Protein AF-A0A0F7S1W9-F1 (afdb_monomer_lite)

Radius of gyration: 28.17 Å; chains: 1; bounding box: 89×49×55 Å

InterPro domains:
  IPR006554 Helicase-like, DEXD box c2 type [SM00488] (24-204)
  IPR014013 Helicase superfamily 1/2, ATP-binding domain, DinG/Rad3-type [PS51193] (23-205)
  IPR027417 P-loop containing nucleoside triphosphate hydrolase [G3DSA:3.40.50.300] (30-131)
  IPR027417 P-loop containing nucleoside triphosphate hydrolase [SSF52540] (27-79)
  IPR045028 Helicase superfamily 1/2, DinG/Rad3-like [PTHR11472] (24-88)

pLDDT: mean 73.55, std 19.2, range [35.91, 96.62]

Foldseek 3Di:
DPDPLVVLQDDQALPDPDQQRSCVLLVNPDSGADPQLSVLLSVLLVCVSVVHDDDDDDDPPSPNVSSNVSSVVSNVVVVVVSVVVVLVVLVVPDPDDDDDDDDDDDDDPVVVVVVSVVVVVVVVVVVVVVVVVVVVVVVVVVVVVVVVVVVVVVVVVVVVVVVVVCVVPDDDDDDPPVPDDPVVVVVVVVVVVVVVVVVVVVVVD

Structure (mmCIF, N/CA/C/O backbone):
data_AF-A0A0F7S1W9-F1
#
_entry.id   AF-A0A0F7S1W9-F1
#
loop_
_atom_site.group_PDB
_atom_site.id
_atom_site.type_symbol
_atom_site.label_atom_id
_atom_site.label_alt_id
_atom_site.label_comp_id
_atom_site.label_asym_id
_atom_site.label_entity_id
_atom_site.label_seq_id
_atom_site.pdbx_PDB_ins_code
_atom_site.Cartn_x
_atom_site.Cartn_y
_atom_site.Cartn_z
_atom_site.occupancy
_atom_site.B_iso_or_equiv
_atom_site.auth_seq_id
_atom_site.auth_comp_id
_atom_site.auth_asym_id
_atom_site.auth_atom_id
_atom_site.pdbx_PDB_model_num
ATOM 1 N N . MET A 1 1 ? -27.816 -6.420 8.174 1.00 37.88 1 MET A N 1
ATOM 2 C CA . MET A 1 1 ? -26.414 -6.544 8.635 1.00 37.88 1 MET A CA 1
ATOM 3 C C . MET A 1 1 ? -25.402 -5.696 7.832 1.00 37.88 1 MET A C 1
ATOM 5 O O . MET A 1 1 ? -24.213 -5.916 7.997 1.00 37.88 1 MET A O 1
ATOM 9 N N . ASN A 1 2 ? -25.797 -4.686 7.033 1.00 35.91 2 ASN A N 1
ATOM 10 C CA . ASN A 1 2 ? -24.868 -4.058 6.064 1.00 35.91 2 ASN A CA 1
ATOM 11 C C . ASN A 1 2 ? -24.395 -2.625 6.393 1.00 35.91 2 ASN A C 1
ATOM 13 O O . ASN A 1 2 ? -23.562 -2.096 5.664 1.00 35.91 2 ASN A O 1
ATOM 17 N N . GLU A 1 3 ? -24.877 -1.979 7.457 1.00 36.69 3 GLU A N 1
ATOM 18 C CA . GLU A 1 3 ? -24.588 -0.547 7.683 1.00 36.69 3 GLU A CA 1
ATOM 19 C C . GLU A 1 3 ? -23.300 -0.273 8.477 1.00 36.69 3 GLU A C 1
ATOM 21 O O . GLU A 1 3 ? -22.687 0.780 8.312 1.00 36.69 3 GLU A O 1
ATOM 26 N N . THR A 1 4 ? -22.814 -1.225 9.277 1.00 46.22 4 THR A N 1
ATOM 27 C CA . THR A 1 4 ? -21.628 -1.020 10.131 1.00 46.22 4 THR A CA 1
ATOM 28 C C . THR A 1 4 ? -20.303 -1.064 9.366 1.00 46.22 4 THR A C 1
ATOM 30 O O . THR A 1 4 ? -19.333 -0.435 9.788 1.00 46.22 4 THR A O 1
ATOM 33 N N . HIS A 1 5 ? -20.246 -1.737 8.211 1.00 47.25 5 HIS A N 1
ATOM 34 C CA . HIS A 1 5 ? -19.033 -1.802 7.386 1.00 47.25 5 HIS A CA 1
ATOM 35 C C . HIS A 1 5 ? -18.739 -0.499 6.629 1.00 47.25 5 HIS A C 1
ATOM 37 O O . HIS A 1 5 ? -17.587 -0.250 6.278 1.00 47.25 5 HIS A O 1
ATOM 43 N N . ASN A 1 6 ? -19.745 0.355 6.408 1.00 53.50 6 ASN A N 1
ATOM 44 C CA . ASN A 1 6 ? -19.559 1.614 5.684 1.00 53.50 6 ASN A CA 1
ATOM 45 C C . ASN A 1 6 ? -18.949 2.716 6.574 1.00 53.50 6 ASN A C 1
ATOM 47 O O . ASN A 1 6 ? -18.233 3.585 6.089 1.00 53.50 6 ASN A O 1
ATOM 51 N N . ALA A 1 7 ? -19.171 2.650 7.892 1.00 56.72 7 ALA A N 1
ATOM 52 C CA . ALA A 1 7 ? -18.738 3.684 8.835 1.00 56.72 7 ALA A CA 1
ATOM 53 C C . ALA A 1 7 ? -17.210 3.769 9.029 1.00 56.72 7 ALA A C 1
ATOM 55 O O . ALA A 1 7 ? -16.713 4.778 9.524 1.00 56.72 7 ALA A O 1
ATOM 56 N N . LEU A 1 8 ? -16.454 2.733 8.646 1.00 70.00 8 LEU A N 1
ATOM 57 C CA . LEU A 1 8 ? -14.995 2.706 8.786 1.00 70.00 8 LEU A CA 1
ATOM 58 C C . LEU A 1 8 ? -14.233 2.591 7.454 1.00 70.00 8 LEU A C 1
ATOM 60 O O . LEU A 1 8 ? -13.021 2.367 7.478 1.00 70.00 8 LEU A O 1
ATOM 64 N N . LYS A 1 9 ? -14.900 2.736 6.303 1.00 84.00 9 LYS A N 1
ATOM 65 C CA . LYS A 1 9 ? -14.222 2.651 5.005 1.00 84.00 9 LYS A CA 1
ATOM 66 C C . LYS A 1 9 ? -13.231 3.806 4.836 1.00 84.00 9 LYS A C 1
ATOM 68 O O . LYS A 1 9 ? -13.584 4.968 5.044 1.00 84.00 9 LYS A O 1
ATOM 73 N N . LEU A 1 10 ? -11.995 3.497 4.451 1.00 87.06 10 LEU A N 1
ATOM 74 C CA . LEU A 1 10 ? -10.999 4.525 4.155 1.00 87.06 10 LEU A CA 1
ATOM 75 C C . LEU A 1 10 ? -11.338 5.238 2.834 1.00 87.06 10 LEU A C 1
ATOM 77 O O . LEU A 1 10 ? -11.605 4.572 1.828 1.00 87.06 10 LEU A O 1
ATOM 81 N N . PRO A 1 11 ? -11.313 6.584 2.796 1.00 89.19 11 PRO A N 1
ATOM 82 C CA . PRO A 1 11 ? -11.456 7.308 1.542 1.00 89.19 11 PRO A CA 1
ATOM 83 C C . PRO A 1 11 ? -10.260 7.004 0.636 1.00 89.19 11 PRO A C 1
ATOM 85 O O . PRO A 1 11 ? -9.119 6.942 1.095 1.00 89.19 11 PRO A O 1
ATOM 88 N N . THR A 1 12 ? -10.518 6.812 -0.658 1.00 89.75 12 THR A N 1
ATOM 89 C CA . THR A 1 12 ? -9.438 6.592 -1.626 1.00 89.75 12 THR A CA 1
ATOM 90 C C . THR A 1 12 ? -8.616 7.878 -1.774 1.00 89.75 12 THR A C 1
ATOM 92 O O . THR A 1 12 ? -9.199 8.921 -2.080 1.00 89.75 12 THR A O 1
ATOM 95 N N . PRO A 1 13 ? -7.290 7.832 -1.563 1.00 88.69 13 PRO A N 1
ATOM 96 C CA . PRO A 1 13 ? -6.431 8.999 -1.692 1.00 88.69 13 PRO A CA 1
ATOM 97 C C . PRO A 1 13 ? -6.310 9.451 -3.143 1.00 88.69 13 PRO A C 1
ATOM 99 O O . PRO A 1 13 ? -6.532 8.691 -4.088 1.00 88.69 13 PRO A O 1
ATOM 102 N N . GLY A 1 14 ? -5.928 10.706 -3.312 1.00 83.06 14 GLY A N 1
ATOM 103 C CA . GLY A 1 14 ? -5.719 11.351 -4.588 1.00 83.06 14 GLY A CA 1
ATOM 104 C C . GLY A 1 14 ? -7.003 11.545 -5.373 1.00 83.06 14 GLY A C 1
ATOM 105 O O . GLY A 1 14 ? -6.943 11.538 -6.592 1.00 83.06 14 GLY A O 1
ATOM 106 N N . ALA A 1 15 ? -8.158 11.711 -4.725 1.00 80.88 15 ALA A N 1
ATOM 107 C CA . ALA A 1 15 ? -9.399 12.085 -5.411 1.00 80.88 15 ALA A CA 1
ATOM 108 C C . ALA A 1 15 ? -9.384 13.541 -5.931 1.00 80.88 15 ALA A C 1
ATOM 110 O O . ALA A 1 15 ? -10.295 13.941 -6.654 1.00 80.88 15 ALA A O 1
ATOM 111 N N . SER A 1 16 ? -8.366 14.334 -5.570 1.00 81.38 16 SER A N 1
ATOM 112 C CA . SER A 1 16 ? -8.181 15.689 -6.089 1.00 81.38 16 SER A CA 1
ATOM 113 C C . SER A 1 16 ? -7.916 15.690 -7.595 1.00 81.38 16 SER A C 1
ATOM 115 O O . SER A 1 16 ? -7.271 14.791 -8.140 1.00 81.38 16 SER A O 1
ATOM 117 N N . VAL A 1 17 ? -8.387 16.751 -8.252 1.00 82.44 17 VAL A N 1
ATOM 118 C CA . VAL A 1 17 ? -8.090 17.042 -9.665 1.00 82.44 17 VAL A CA 1
ATOM 119 C C . VAL A 1 17 ? -6.619 17.425 -9.848 1.00 82.44 17 VAL A C 1
ATOM 121 O O . VAL A 1 17 ? -6.033 17.146 -10.889 1.00 82.44 17 VAL A O 1
ATOM 124 N N . ASP A 1 18 ? -6.013 18.003 -8.808 1.00 90.81 18 ASP A N 1
ATOM 125 C CA . ASP A 1 18 ? -4.611 18.408 -8.801 1.00 90.81 18 ASP A CA 1
ATOM 126 C C . ASP A 1 18 ? -3.696 17.191 -8.619 1.00 90.81 18 ASP A C 1
ATOM 128 O O . ASP A 1 18 ? -3.697 16.539 -7.566 1.00 90.81 18 ASP A O 1
ATOM 132 N N . ALA A 1 19 ? -2.900 16.896 -9.648 1.00 90.38 19 ALA A N 1
ATOM 133 C CA . ALA A 1 19 ? -1.997 15.749 -9.688 1.00 90.38 19 ALA A CA 1
ATOM 134 C C . ALA A 1 19 ? -0.882 15.824 -8.631 1.00 90.38 19 ALA A C 1
ATOM 136 O O . ALA A 1 19 ? -0.543 14.803 -8.031 1.00 90.38 19 ALA A O 1
ATOM 137 N N . GLU A 1 20 ? -0.354 17.014 -8.333 1.00 92.81 20 GLU A N 1
ATOM 138 C CA . GLU A 1 20 ? 0.663 17.211 -7.289 1.00 92.81 20 GLU A CA 1
ATOM 139 C C . GLU A 1 20 ? 0.113 16.863 -5.894 1.00 92.81 20 GLU A C 1
ATOM 141 O O . GLU A 1 20 ? 0.735 16.126 -5.125 1.00 92.81 20 GLU A O 1
ATOM 146 N N . LEU A 1 21 ? -1.102 17.325 -5.574 1.00 92.56 21 LEU A N 1
ATOM 147 C CA . LEU A 1 21 ? -1.760 16.989 -4.309 1.00 92.56 21 LEU A CA 1
ATOM 148 C C . LEU A 1 21 ? -2.046 15.488 -4.221 1.00 92.56 21 LEU A C 1
ATOM 150 O O . LEU A 1 21 ? -1.725 14.864 -3.207 1.00 92.56 21 LEU A O 1
ATOM 154 N N . ALA A 1 22 ? -2.551 14.891 -5.302 1.00 93.19 22 ALA A N 1
ATOM 155 C CA . ALA A 1 22 ? -2.806 13.458 -5.358 1.00 93.19 22 ALA A CA 1
ATOM 156 C C . ALA A 1 22 ? -1.519 12.637 -5.161 1.00 93.19 22 ALA A C 1
ATOM 158 O O . ALA A 1 22 ? -1.509 11.651 -4.423 1.00 93.19 22 ALA A O 1
ATOM 159 N N . SER A 1 23 ? -0.411 13.085 -5.750 1.00 94.75 23 SER A N 1
ATOM 160 C CA . SER A 1 23 ? 0.911 12.464 -5.603 1.00 94.75 23 SER A CA 1
ATOM 161 C C . SER A 1 23 ? 1.393 12.513 -4.153 1.00 94.75 23 SER A C 1
ATOM 163 O O . SER A 1 23 ? 1.851 11.507 -3.604 1.00 94.75 23 SER A O 1
ATOM 165 N N . ARG A 1 24 ? 1.217 13.657 -3.482 1.00 94.31 24 ARG A N 1
ATOM 166 C CA . ARG A 1 24 ? 1.573 13.826 -2.066 1.00 94.31 24 ARG A CA 1
ATOM 167 C C . ARG A 1 24 ? 0.739 12.949 -1.137 1.00 94.31 24 ARG A C 1
ATOM 169 O O . ARG A 1 24 ? 1.281 12.416 -0.168 1.00 94.31 24 ARG A O 1
ATOM 176 N N . GLU A 1 25 ? -0.548 12.762 -1.422 1.00 94.56 25 GLU A N 1
ATOM 177 C CA . GLU A 1 25 ? -1.414 11.881 -0.629 1.00 94.56 25 GLU A CA 1
ATOM 178 C C . GLU A 1 25 ? -0.952 10.416 -0.659 1.00 94.56 25 GLU A C 1
ATOM 180 O O . GLU A 1 25 ? -0.991 9.738 0.373 1.00 94.56 25 GLU A O 1
ATOM 185 N N . PHE A 1 26 ? -0.420 9.962 -1.798 1.00 95.56 26 PHE A N 1
ATOM 186 C CA . PHE A 1 26 ? 0.217 8.648 -1.946 1.00 95.56 26 PHE A CA 1
ATOM 187 C C . PHE A 1 26 ? 1.685 8.598 -1.489 1.00 95.56 26 PHE A C 1
ATOM 189 O O . PHE A 1 26 ? 2.332 7.559 -1.629 1.00 95.56 26 PHE A O 1
ATOM 196 N N . GLN A 1 27 ? 2.221 9.697 -0.938 1.00 94.06 27 GLN A N 1
ATOM 197 C CA . GLN A 1 27 ? 3.643 9.848 -0.589 1.00 94.06 27 GLN A CA 1
ATOM 198 C C . GLN A 1 27 ? 4.559 9.467 -1.751 1.00 94.06 27 GLN A C 1
ATOM 200 O O . GLN A 1 27 ? 5.583 8.801 -1.576 1.00 94.06 27 GLN A O 1
ATOM 205 N N . PHE A 1 28 ? 4.153 9.857 -2.954 1.00 94.69 28 PHE A N 1
ATOM 206 C CA . PHE A 1 28 ? 4.947 9.639 -4.141 1.00 94.69 28 PHE A CA 1
ATOM 207 C C . PHE A 1 28 ? 6.281 10.396 -4.003 1.00 94.69 28 PHE A C 1
ATOM 209 O O . PHE A 1 28 ? 6.292 11.524 -3.504 1.00 94.69 28 PHE A O 1
ATOM 216 N N . PRO A 1 29 ? 7.422 9.792 -4.379 1.00 93.50 29 PRO A N 1
ATOM 217 C CA . PRO A 1 29 ? 8.738 10.376 -4.112 1.00 93.50 29 PRO A CA 1
ATOM 218 C C . PRO A 1 29 ? 9.066 11.591 -4.991 1.00 93.50 29 PRO A C 1
ATOM 220 O O . PRO A 1 29 ? 9.995 12.333 -4.677 1.00 93.50 29 PRO A O 1
ATOM 223 N N . TYR A 1 30 ? 8.326 11.787 -6.081 1.00 93.06 30 TYR A N 1
ATOM 224 C CA . TYR A 1 30 ? 8.467 12.925 -6.986 1.00 93.06 30 TYR A CA 1
ATOM 225 C C . TYR A 1 30 ? 7.317 13.923 -6.785 1.00 93.06 30 TYR A C 1
ATOM 227 O O . TYR A 1 30 ? 6.266 13.521 -6.281 1.00 93.06 30 TYR A O 1
ATOM 235 N N . PRO A 1 31 ? 7.487 15.197 -7.191 1.00 92.19 31 PRO A N 1
ATOM 236 C CA . PRO A 1 31 ? 6.451 16.218 -7.026 1.00 92.19 31 PRO A CA 1
ATOM 237 C C . PRO A 1 31 ? 5.117 15.816 -7.662 1.00 92.19 31 PRO A C 1
ATOM 239 O O . PRO A 1 31 ? 4.066 15.950 -7.043 1.00 92.19 31 PRO A O 1
ATOM 242 N N . GLU A 1 32 ? 5.173 15.252 -8.868 1.00 94.56 32 GLU A N 1
ATOM 243 C CA . GLU A 1 32 ? 3.994 14.888 -9.643 1.00 94.56 32 GLU A CA 1
ATOM 244 C C . GLU A 1 32 ? 4.171 13.499 -10.268 1.00 94.56 32 GLU A C 1
ATOM 246 O O . GLU A 1 32 ? 5.156 13.220 -10.955 1.00 94.56 32 GLU A O 1
ATOM 251 N N . ALA A 1 33 ? 3.219 12.613 -9.993 1.00 93.38 33 ALA A N 1
ATOM 252 C CA . ALA A 1 33 ? 3.078 11.316 -10.628 1.00 93.38 33 ALA A CA 1
ATOM 253 C C . ALA A 1 33 ? 2.323 11.459 -11.953 1.00 93.38 33 ALA A C 1
ATOM 255 O O . ALA A 1 33 ? 1.413 12.278 -12.083 1.00 93.38 33 ALA A O 1
ATOM 256 N N . TYR A 1 34 ? 2.638 10.601 -12.921 1.00 94.19 34 TYR A N 1
ATOM 257 C CA . TYR A 1 34 ? 1.871 10.546 -14.162 1.00 94.19 34 TYR A CA 1
ATOM 258 C C . TYR A 1 34 ? 0.414 10.158 -13.883 1.00 94.19 34 TYR A C 1
ATOM 260 O O . TYR A 1 34 ? 0.132 9.376 -12.973 1.00 94.19 34 TYR A O 1
ATOM 268 N N . SER A 1 35 ? -0.514 10.621 -14.721 1.00 93.50 35 SER A N 1
ATOM 269 C CA . SER A 1 35 ? -1.943 10.287 -14.605 1.00 93.50 35 SER A CA 1
ATOM 270 C C . SER A 1 35 ? -2.184 8.777 -14.502 1.00 93.50 35 SER A C 1
ATOM 272 O O . SER A 1 35 ? -2.863 8.320 -13.588 1.00 93.50 35 SER A O 1
ATOM 274 N N . ILE A 1 36 ? -1.515 7.987 -15.349 1.00 93.62 36 ILE A N 1
ATOM 275 C CA . ILE A 1 36 ? -1.605 6.520 -15.329 1.00 93.62 36 ILE A CA 1
ATOM 276 C C . ILE A 1 36 ? -1.119 5.901 -14.007 1.00 93.62 36 ILE A C 1
ATOM 278 O O . ILE A 1 36 ? -1.654 4.890 -13.557 1.00 93.62 36 ILE A O 1
ATOM 282 N N . GLN A 1 37 ? -0.122 6.510 -13.357 1.00 95.00 37 GLN A N 1
ATOM 283 C CA . GLN A 1 37 ? 0.371 6.061 -12.055 1.00 95.00 37 GLN A CA 1
ATOM 284 C C . GLN A 1 37 ? -0.638 6.383 -10.955 1.00 95.00 37 GLN A C 1
ATOM 286 O O . GLN A 1 37 ? -0.871 5.538 -10.094 1.00 95.00 37 GLN A O 1
ATOM 291 N N . LEU A 1 38 ? -1.242 7.576 -10.985 1.00 95.44 38 LEU A N 1
ATOM 292 C CA . LEU A 1 38 ? -2.301 7.966 -10.051 1.00 95.44 38 LEU A CA 1
ATOM 293 C C . LEU A 1 38 ? -3.506 7.031 -10.171 1.00 95.44 38 LEU A C 1
ATOM 295 O O . LEU A 1 38 ? -4.007 6.548 -9.158 1.00 95.44 38 LEU A O 1
ATOM 299 N N . ASP A 1 39 ? -3.929 6.716 -11.394 1.00 94.81 39 ASP A N 1
ATOM 300 C CA . ASP A 1 39 ? -5.059 5.820 -11.640 1.00 94.81 39 ASP A CA 1
ATOM 301 C C . ASP A 1 39 ? -4.775 4.402 -11.146 1.00 94.81 39 ASP A C 1
ATOM 303 O O . ASP A 1 39 ? -5.594 3.827 -10.425 1.00 94.81 39 ASP A O 1
ATOM 307 N N . LEU A 1 40 ? -3.580 3.874 -11.430 1.00 95.44 40 LEU A N 1
ATOM 308 C CA . LEU A 1 40 ? -3.144 2.591 -10.887 1.00 95.44 40 LEU A CA 1
ATOM 309 C C . LEU A 1 40 ? -3.133 2.610 -9.350 1.00 95.44 40 LEU A C 1
ATOM 311 O O . LEU A 1 40 ? -3.639 1.682 -8.721 1.00 95.44 40 LEU A O 1
ATOM 315 N N . MET A 1 41 ? -2.596 3.665 -8.728 1.00 96.38 41 MET A N 1
ATOM 316 C CA . MET A 1 41 ? -2.539 3.782 -7.267 1.00 96.38 41 MET A CA 1
ATOM 317 C C . MET A 1 41 ? -3.930 3.830 -6.626 1.00 96.38 41 MET A C 1
ATOM 319 O O . MET A 1 41 ? -4.171 3.127 -5.643 1.00 96.38 41 MET A O 1
ATOM 323 N N . ARG A 1 42 ? -4.858 4.603 -7.201 1.00 96.00 42 ARG A N 1
ATOM 324 C CA . ARG A 1 42 ? -6.257 4.702 -6.752 1.00 96.00 42 ARG A CA 1
ATOM 325 C C . ARG A 1 42 ? -6.969 3.353 -6.839 1.00 96.00 42 ARG A C 1
ATOM 327 O O . ARG A 1 42 ? -7.615 2.945 -5.876 1.00 96.00 42 ARG A O 1
ATOM 334 N N . GLN A 1 43 ? -6.829 2.652 -7.965 1.00 95.62 43 GLN A N 1
ATOM 335 C CA . GLN A 1 43 ? -7.476 1.356 -8.189 1.00 95.62 43 GLN A CA 1
ATOM 336 C C . GLN A 1 43 ? -6.915 0.256 -7.283 1.00 95.62 43 GLN A C 1
ATOM 338 O O . GLN A 1 43 ? -7.676 -0.539 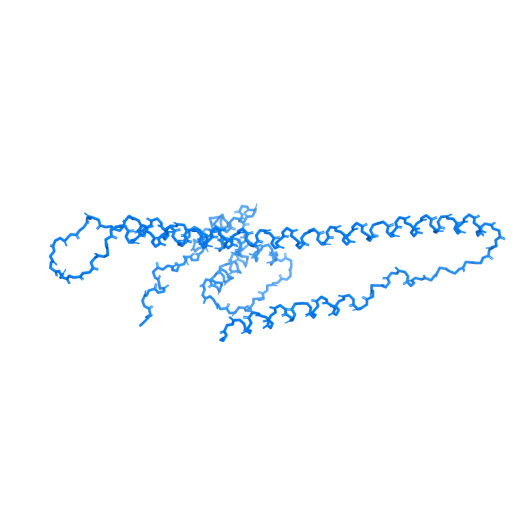-6.728 1.00 95.62 43 GLN A O 1
ATOM 343 N N . VAL A 1 44 ? -5.594 0.222 -7.090 1.00 96.38 44 VAL A N 1
ATOM 344 C CA . VAL A 1 44 ? -4.955 -0.704 -6.148 1.00 96.38 44 VAL A CA 1
ATOM 345 C C . VAL A 1 44 ? -5.444 -0.421 -4.730 1.00 96.38 44 VAL A C 1
ATOM 347 O O . VAL A 1 44 ? -5.876 -1.344 -4.045 1.00 96.38 44 VAL A O 1
ATOM 350 N N . PHE A 1 45 ? -5.429 0.842 -4.297 1.00 96.62 45 PHE A N 1
ATOM 351 C CA . PHE A 1 45 ? -5.872 1.219 -2.955 1.00 96.62 45 PHE A CA 1
ATOM 352 C C . PHE A 1 45 ? -7.323 0.800 -2.694 1.00 96.62 45 PHE A C 1
ATOM 354 O O . PHE A 1 45 ? -7.604 0.169 -1.677 1.00 96.62 45 PHE A O 1
ATOM 361 N N . SER A 1 46 ? -8.245 1.126 -3.606 1.00 95.19 46 SER A N 1
ATOM 362 C CA . SER A 1 46 ? -9.667 0.807 -3.440 1.00 95.19 46 SER A CA 1
ATOM 363 C C . SER A 1 46 ? -9.930 -0.698 -3.451 1.00 95.19 46 SER A C 1
ATOM 365 O O . SER A 1 46 ? -10.757 -1.180 -2.685 1.00 95.19 46 SER A O 1
ATOM 367 N N . THR A 1 47 ? -9.188 -1.453 -4.261 1.00 96.06 47 THR A N 1
ATOM 368 C CA . THR A 1 47 ? -9.287 -2.917 -4.317 1.00 96.06 47 THR A CA 1
ATOM 369 C C . THR A 1 47 ? -8.838 -3.563 -3.012 1.00 96.06 47 THR A C 1
ATOM 371 O O . THR A 1 47 ? -9.502 -4.483 -2.535 1.00 96.06 47 THR A O 1
ATOM 374 N N . ILE A 1 48 ? -7.751 -3.059 -2.414 1.00 95.19 48 ILE A N 1
ATOM 375 C CA . ILE A 1 48 ? -7.286 -3.517 -1.101 1.00 95.19 48 ILE A CA 1
ATOM 376 C C . ILE A 1 48 ? -8.327 -3.175 -0.026 1.00 95.19 48 ILE A C 1
ATOM 378 O O . ILE A 1 48 ? -8.688 -4.049 0.758 1.00 95.19 48 ILE A O 1
ATOM 382 N N . GLU A 1 49 ? -8.847 -1.943 -0.011 1.00 94.44 49 GLU A N 1
ATOM 383 C CA . GLU A 1 49 ? -9.863 -1.516 0.965 1.00 94.44 49 GLU A CA 1
ATOM 384 C C . GLU A 1 49 ? -11.164 -2.321 0.854 1.00 94.44 49 GLU A C 1
ATOM 386 O O . GLU A 1 49 ? -11.784 -2.651 1.862 1.00 94.44 49 GLU A O 1
ATOM 391 N N . ASP A 1 50 ? -11.561 -2.678 -0.365 1.00 92.88 50 ASP A N 1
ATOM 392 C CA . ASP A 1 50 ? -12.744 -3.495 -0.623 1.00 92.88 50 ASP A CA 1
ATOM 393 C C . ASP A 1 50 ? -12.513 -4.998 -0.365 1.00 92.88 50 ASP A C 1
ATOM 395 O O . ASP A 1 50 ? -13.459 -5.780 -0.475 1.00 92.88 50 ASP A O 1
ATOM 399 N N . GLY A 1 51 ? -11.280 -5.427 -0.066 1.00 92.38 51 GLY A N 1
ATOM 400 C CA . GLY A 1 51 ? -10.931 -6.841 0.108 1.00 92.38 51 GLY A CA 1
ATOM 401 C C . GLY A 1 51 ? -11.113 -7.681 -1.163 1.00 92.38 51 GLY A C 1
ATOM 402 O O . GLY A 1 51 ? -11.425 -8.869 -1.081 1.00 92.38 51 GLY A O 1
ATOM 403 N N . LYS A 1 52 ? -10.968 -7.067 -2.344 1.00 93.88 52 LYS A N 1
ATOM 404 C CA . LYS A 1 52 ? -11.193 -7.698 -3.654 1.00 93.88 52 LYS A CA 1
ATOM 405 C C . LYS A 1 52 ? -9.888 -8.178 -4.290 1.00 93.88 52 LYS A C 1
ATOM 407 O O . LYS A 1 52 ? -8.794 -7.761 -3.921 1.00 93.88 52 LYS A O 1
ATOM 412 N N . VAL A 1 53 ? -10.020 -9.023 -5.311 1.00 94.25 53 VAL A N 1
ATOM 413 C CA . VAL A 1 53 ? -8.924 -9.370 -6.226 1.00 94.25 53 VAL A CA 1
ATOM 414 C C . VAL A 1 53 ? -9.009 -8.459 -7.450 1.00 94.25 53 VAL A C 1
ATOM 416 O O . VAL A 1 53 ? -10.063 -8.372 -8.075 1.00 94.25 53 VAL A O 1
ATOM 419 N N . GLY A 1 54 ? -7.911 -7.779 -7.786 1.00 93.00 54 GLY A N 1
ATOM 420 C CA . GLY A 1 54 ? -7.821 -6.885 -8.943 1.00 93.00 54 GLY A CA 1
ATOM 421 C C . GLY A 1 54 ? -6.751 -7.335 -9.932 1.00 93.00 54 GLY A C 1
ATOM 422 O O . GLY A 1 54 ? -5.652 -7.722 -9.531 1.00 93.00 54 GLY A O 1
ATOM 423 N N . LEU A 1 55 ? -7.073 -7.269 -11.223 1.00 94.88 55 LEU A N 1
ATOM 424 C CA . LEU A 1 55 ? -6.142 -7.503 -12.324 1.00 94.88 55 LEU A CA 1
ATOM 425 C C . LEU A 1 55 ? -5.820 -6.159 -12.981 1.00 94.88 55 LEU A C 1
ATOM 427 O O . LEU A 1 55 ? -6.691 -5.552 -13.597 1.00 94.88 55 LEU A O 1
ATOM 431 N N . PHE A 1 56 ? -4.574 -5.702 -12.839 1.00 93.44 56 PHE A N 1
ATOM 432 C CA . PHE A 1 56 ? -4.132 -4.401 -13.344 1.00 93.44 56 PHE A CA 1
ATOM 433 C C . PHE A 1 56 ? -3.044 -4.568 -14.397 1.00 93.44 56 PHE A C 1
ATOM 435 O O . PHE A 1 56 ? -1.960 -5.088 -14.108 1.00 93.44 56 PHE A O 1
ATOM 442 N N . GLU A 1 57 ? -3.323 -4.075 -15.598 1.00 91.94 57 GLU A N 1
ATOM 443 C CA . GLU A 1 57 ? -2.325 -3.911 -16.645 1.00 91.94 57 GLU A CA 1
ATOM 444 C C . GLU A 1 57 ? -1.772 -2.481 -16.616 1.00 91.94 57 GLU A C 1
ATOM 446 O O . GLU A 1 57 ? -2.480 -1.523 -16.312 1.00 91.94 57 GLU A O 1
ATOM 451 N N . SER A 1 58 ? -0.483 -2.332 -16.901 1.00 88.62 58 SER A N 1
ATOM 452 C CA . SER A 1 58 ? 0.172 -1.034 -17.005 1.00 88.62 58 SER A CA 1
ATOM 453 C C . SER A 1 58 ? 1.323 -1.152 -18.007 1.00 88.62 58 SER A C 1
ATOM 455 O O . SER A 1 58 ? 2.071 -2.134 -17.915 1.00 88.62 58 SER A O 1
ATOM 457 N N . PRO A 1 59 ? 1.492 -0.194 -18.942 1.00 90.75 59 PRO A N 1
ATOM 458 C CA . PRO A 1 59 ? 2.570 -0.243 -19.924 1.00 90.75 59 PRO A CA 1
ATOM 459 C C . PRO A 1 59 ? 3.946 -0.333 -19.256 1.00 90.75 59 PRO A C 1
ATOM 461 O O . PRO A 1 59 ? 4.183 0.246 -18.189 1.00 90.75 59 PRO A O 1
ATOM 464 N N . THR A 1 60 ? 4.882 -1.040 -19.883 1.00 86.44 60 THR A N 1
ATOM 465 C CA . THR A 1 60 ? 6.251 -1.160 -19.367 1.00 86.44 60 THR A CA 1
ATOM 466 C C . THR A 1 60 ? 6.935 0.211 -19.288 1.00 86.44 60 THR A C 1
ATOM 468 O O . THR A 1 60 ? 6.661 1.116 -20.071 1.00 86.44 60 THR A O 1
ATOM 471 N N . GLY A 1 61 ? 7.799 0.404 -18.286 1.00 86.38 61 GLY A N 1
ATOM 472 C CA . GLY A 1 61 ? 8.528 1.667 -18.087 1.00 86.38 61 GLY A CA 1
ATOM 473 C C . GLY A 1 61 ? 7.748 2.793 -17.391 1.00 86.38 61 GLY A C 1
ATOM 474 O O . GLY A 1 61 ? 8.339 3.812 -17.056 1.00 86.38 61 GLY A O 1
ATOM 475 N N . THR A 1 62 ? 6.463 2.608 -17.074 1.00 87.12 62 THR A N 1
ATOM 476 C CA . THR A 1 62 ? 5.623 3.625 -16.398 1.00 87.12 62 THR A CA 1
ATOM 477 C C . THR A 1 62 ? 5.706 3.597 -14.867 1.00 87.12 62 THR A C 1
ATOM 479 O O . THR A 1 62 ? 4.943 4.271 -14.182 1.00 87.12 62 THR A O 1
ATOM 482 N N . GLY A 1 63 ? 6.630 2.824 -14.289 1.00 88.69 63 GLY A N 1
ATOM 483 C CA . GLY A 1 63 ? 6.823 2.776 -12.836 1.00 88.69 63 GLY A CA 1
ATOM 484 C C . GLY A 1 63 ? 5.783 1.955 -12.062 1.00 88.69 63 GLY A C 1
ATOM 485 O O . GLY A 1 63 ? 5.568 2.234 -10.886 1.00 88.69 63 GLY A O 1
ATOM 486 N N . LYS A 1 64 ? 5.186 0.909 -12.663 1.00 93.94 64 LYS A N 1
ATOM 487 C CA . LYS A 1 64 ? 4.227 -0.016 -12.010 1.00 93.94 64 LYS A CA 1
ATOM 488 C C . LYS A 1 64 ? 4.648 -0.446 -10.602 1.00 93.94 64 LYS A C 1
ATOM 490 O O . LYS A 1 64 ? 3.833 -0.419 -9.684 1.00 93.94 64 LYS A O 1
ATOM 495 N N . SER A 1 65 ? 5.911 -0.835 -10.423 1.00 94.81 65 SER A N 1
ATOM 496 C CA . SER A 1 65 ? 6.429 -1.257 -9.115 1.00 94.81 65 SER A CA 1
ATOM 497 C C . SER A 1 65 ? 6.366 -0.133 -8.083 1.00 94.81 65 SER A C 1
ATOM 499 O O . SER A 1 65 ? 5.940 -0.366 -6.956 1.00 94.81 65 SER A O 1
ATOM 501 N N . LEU A 1 66 ? 6.738 1.091 -8.469 1.00 95.19 66 LEU A N 1
ATOM 502 C CA . LEU A 1 66 ? 6.695 2.252 -7.584 1.00 95.19 66 LEU A CA 1
ATOM 503 C C . LEU A 1 66 ? 5.251 2.605 -7.211 1.00 95.19 66 LEU A C 1
ATOM 505 O O . LEU A 1 66 ? 4.947 2.738 -6.030 1.00 95.19 66 LEU A O 1
ATOM 509 N N . SER A 1 67 ? 4.353 2.675 -8.196 1.00 95.69 67 SER A N 1
ATOM 510 C CA . SER A 1 67 ? 2.926 2.928 -7.967 1.00 95.69 67 SER A CA 1
ATOM 511 C C . SER A 1 67 ? 2.306 1.888 -7.031 1.00 95.69 67 SER A C 1
ATOM 513 O O . SER A 1 67 ? 1.621 2.242 -6.075 1.00 95.69 67 SER A O 1
ATOM 515 N N . LEU A 1 68 ? 2.595 0.602 -7.245 1.00 95.44 68 LEU A N 1
ATOM 516 C CA . LEU A 1 68 ? 2.089 -0.474 -6.393 1.00 95.44 68 LEU A CA 1
ATOM 517 C C . LEU A 1 68 ? 2.561 -0.317 -4.938 1.00 95.44 68 LEU A C 1
ATOM 519 O O . LEU A 1 68 ? 1.760 -0.452 -4.012 1.00 95.44 68 LEU A O 1
ATOM 523 N N . ILE A 1 69 ? 3.843 0.006 -4.735 1.00 96.56 69 ILE A N 1
ATOM 524 C CA . ILE A 1 69 ? 4.423 0.240 -3.407 1.00 96.56 69 ILE A CA 1
ATOM 525 C C . ILE A 1 69 ? 3.760 1.453 -2.742 1.00 96.56 69 ILE A C 1
ATOM 527 O O . ILE A 1 69 ? 3.286 1.335 -1.613 1.00 96.56 69 ILE A O 1
ATOM 531 N N . CYS A 1 70 ? 3.671 2.595 -3.428 1.00 96.50 70 CYS A N 1
ATOM 532 C CA . CYS A 1 70 ? 3.060 3.813 -2.888 1.00 96.50 70 CYS A CA 1
ATOM 533 C C . CYS A 1 70 ? 1.601 3.587 -2.462 1.00 96.50 70 CYS A C 1
ATOM 535 O O . CYS A 1 70 ? 1.220 3.963 -1.349 1.00 96.50 70 CYS A O 1
ATOM 537 N N . ALA A 1 71 ? 0.799 2.909 -3.288 1.00 96.19 71 ALA A N 1
ATOM 538 C CA . ALA A 1 71 ? -0.583 2.570 -2.953 1.00 96.19 71 ALA A CA 1
ATOM 539 C C . ALA A 1 71 ? -0.678 1.648 -1.726 1.00 96.19 71 ALA A C 1
ATOM 541 O O . ALA A 1 71 ? -1.404 1.958 -0.777 1.00 96.19 71 ALA A O 1
ATOM 542 N N . ALA A 1 72 ? 0.095 0.556 -1.702 1.00 96.56 72 ALA A N 1
ATOM 543 C CA . ALA A 1 72 ? 0.070 -0.418 -0.611 1.00 96.56 72 ALA A CA 1
ATOM 544 C C . ALA A 1 72 ? 0.527 0.187 0.727 1.00 96.56 72 ALA A C 1
ATOM 546 O O . ALA A 1 72 ? -0.122 -0.009 1.756 1.00 96.56 72 ALA A O 1
ATOM 547 N N . PHE A 1 73 ? 1.613 0.967 0.730 1.00 96.12 73 PHE A N 1
ATOM 548 C CA . PHE A 1 73 ? 2.102 1.633 1.941 1.00 96.12 73 PHE A CA 1
ATOM 549 C C . PHE A 1 73 ? 1.139 2.708 2.437 1.00 96.12 73 PHE A C 1
ATOM 551 O O . PHE A 1 73 ? 0.925 2.835 3.646 1.00 96.12 73 PHE A O 1
ATOM 558 N N . THR A 1 74 ? 0.531 3.464 1.523 1.00 96.00 74 THR A N 1
ATOM 559 C CA . THR A 1 74 ? -0.477 4.464 1.884 1.00 96.00 74 THR A CA 1
ATOM 560 C C . THR A 1 74 ? -1.673 3.795 2.553 1.00 96.00 74 THR A C 1
ATOM 562 O O . THR A 1 74 ? -2.080 4.239 3.631 1.00 96.00 74 THR A O 1
ATOM 565 N N . TRP A 1 75 ? -2.167 2.685 1.996 1.00 95.62 75 TRP A N 1
ATOM 566 C CA . TRP A 1 75 ? -3.238 1.897 2.607 1.00 95.62 75 TRP A CA 1
ATOM 567 C C . TRP A 1 75 ? -2.846 1.372 3.992 1.00 95.62 75 TRP A C 1
ATOM 569 O O . TRP A 1 75 ? -3.551 1.633 4.965 1.00 95.62 75 TRP A O 1
ATOM 579 N N . LEU A 1 76 ? -1.672 0.745 4.130 1.00 94.81 76 LEU A N 1
ATOM 580 C CA . LEU A 1 76 ? -1.184 0.230 5.417 1.00 94.81 76 LEU A CA 1
ATOM 581 C C . LEU A 1 76 ? -1.109 1.320 6.495 1.00 94.81 76 LEU A C 1
ATOM 583 O O . LEU A 1 76 ? -1.556 1.114 7.626 1.00 94.81 76 LEU A O 1
ATOM 587 N N . ARG A 1 77 ? -0.577 2.501 6.157 1.00 92.31 77 ARG A N 1
ATOM 588 C CA . ARG A 1 77 ? -0.481 3.632 7.095 1.00 92.31 77 ARG A CA 1
ATOM 589 C C . ARG A 1 77 ? -1.856 4.137 7.520 1.00 92.31 77 ARG A C 1
ATOM 591 O O . ARG A 1 77 ? -2.038 4.482 8.688 1.00 92.31 77 ARG A O 1
ATOM 598 N N . GLN A 1 78 ? -2.801 4.237 6.590 1.00 92.31 78 GLN A N 1
ATOM 599 C CA . GLN A 1 78 ? -4.154 4.692 6.901 1.00 92.31 78 GLN A CA 1
ATOM 600 C C . GLN A 1 78 ? -4.927 3.652 7.712 1.00 92.31 78 GLN A C 1
ATOM 602 O O . GLN A 1 78 ? -5.574 4.017 8.694 1.00 92.31 78 GLN A O 1
ATOM 607 N N . ASN A 1 79 ? -4.772 2.368 7.391 1.00 91.50 79 ASN A N 1
ATOM 608 C CA . ASN A 1 79 ? -5.378 1.279 8.141 1.00 91.50 79 ASN A CA 1
ATOM 609 C C . ASN A 1 79 ? -4.849 1.228 9.586 1.00 91.50 79 ASN A C 1
ATOM 611 O O . ASN A 1 79 ? -5.629 1.191 10.535 1.00 91.50 79 ASN A O 1
ATOM 615 N N . ALA A 1 80 ? -3.535 1.367 9.789 1.00 88.38 80 ALA A N 1
ATOM 616 C CA . ALA A 1 80 ? -2.955 1.464 11.131 1.00 88.38 80 ALA A CA 1
ATOM 617 C C . ALA A 1 80 ? -3.535 2.646 11.936 1.00 88.38 80 ALA A C 1
ATOM 619 O O . ALA A 1 80 ? -3.900 2.490 13.102 1.00 88.38 80 ALA A O 1
ATOM 620 N N . LYS A 1 81 ? -3.688 3.821 11.307 1.00 86.69 81 LYS A N 1
ATOM 621 C CA . LYS A 1 81 ? -4.315 5.001 11.934 1.00 86.69 81 LYS A CA 1
ATOM 622 C C . LYS A 1 81 ? -5.799 4.792 12.250 1.00 86.69 81 LYS A C 1
ATOM 624 O O . LYS A 1 81 ? -6.292 5.343 13.231 1.00 86.69 81 LYS A O 1
ATOM 629 N N . ARG A 1 82 ? -6.527 4.034 11.429 1.00 82.75 82 ARG A N 1
ATOM 630 C CA . ARG A 1 82 ? -7.927 3.663 11.680 1.00 82.75 82 ARG A CA 1
ATOM 631 C C . ARG A 1 82 ? -8.042 2.814 12.946 1.00 82.75 82 ARG A C 1
ATOM 633 O O . ARG A 1 82 ? -8.894 3.106 13.779 1.00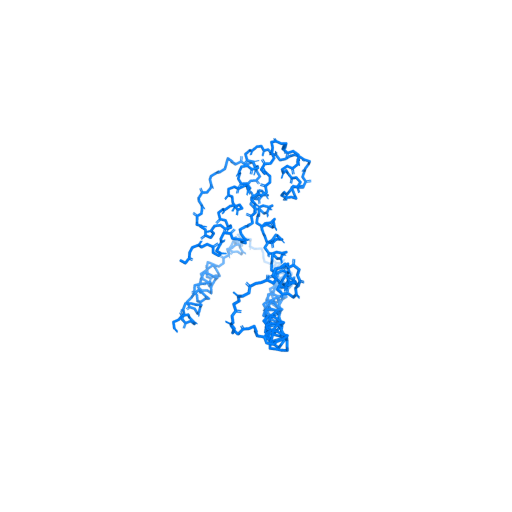 82.75 82 ARG A O 1
ATOM 640 N N . HIS A 1 83 ? -7.157 1.835 13.134 1.00 72.88 83 HIS A N 1
ATOM 641 C CA . HIS A 1 83 ? -7.147 1.003 14.341 1.00 72.88 83 HIS A CA 1
ATOM 642 C C . HIS A 1 83 ? -6.815 1.799 15.612 1.00 72.88 83 HIS A C 1
ATOM 644 O O . HIS A 1 83 ? -7.448 1.590 16.645 1.00 72.88 83 HIS A O 1
ATOM 650 N N . THR A 1 84 ? -5.878 2.753 15.552 1.00 75.50 84 THR A N 1
ATOM 651 C CA . THR A 1 84 ? -5.566 3.594 16.721 1.00 75.50 84 THR A CA 1
ATOM 652 C C . THR A 1 84 ? -6.699 4.560 17.062 1.00 75.50 84 THR A C 1
ATOM 654 O O . THR A 1 84 ? -7.050 4.690 18.232 1.00 75.50 84 THR A O 1
ATOM 657 N N . LYS A 1 85 ? -7.319 5.197 16.058 1.00 67.50 85 LYS A N 1
ATOM 658 C CA . LYS A 1 85 ? -8.456 6.107 16.266 1.00 67.50 85 LYS A CA 1
ATOM 659 C C . LYS A 1 85 ? -9.694 5.393 16.796 1.00 67.50 85 LYS A C 1
ATOM 661 O O . LYS A 1 85 ? -10.316 5.923 17.708 1.00 67.50 85 LYS A O 1
ATOM 666 N N . ALA A 1 86 ? -10.019 4.208 16.274 1.00 61.44 86 ALA A N 1
ATOM 667 C CA . ALA A 1 86 ? -11.153 3.417 16.750 1.00 61.44 86 ALA A CA 1
ATOM 668 C C . ALA A 1 86 ? -11.034 3.110 18.254 1.00 61.44 86 ALA A C 1
ATOM 670 O O . ALA A 1 86 ? -11.993 3.299 18.997 1.00 61.44 86 ALA A O 1
ATOM 671 N N . ASN A 1 87 ? -9.833 2.749 18.721 1.00 55.22 87 ASN A N 1
ATOM 672 C CA . ASN A 1 87 ? -9.574 2.488 20.139 1.00 55.22 87 ASN A CA 1
ATOM 673 C C . ASN A 1 87 ? -9.710 3.744 21.019 1.00 55.22 87 ASN A C 1
ATOM 675 O O . ASN A 1 87 ? -10.107 3.633 22.175 1.00 55.22 87 ASN A O 1
ATOM 679 N N . SER A 1 88 ? -9.396 4.934 20.496 1.00 53.25 88 SER A N 1
ATOM 680 C CA . SER A 1 88 ? -9.577 6.197 21.226 1.00 53.25 88 SER A CA 1
ATOM 681 C C . SER A 1 88 ? -11.029 6.681 21.227 1.00 53.25 88 SER A C 1
ATOM 683 O O . SER A 1 88 ? -11.492 7.165 22.254 1.00 53.25 88 SER A O 1
ATOM 685 N N . SER A 1 89 ? -11.773 6.519 20.127 1.00 51.31 89 SER A N 1
ATOM 686 C CA . SER A 1 89 ? -13.180 6.940 20.048 1.00 51.31 89 SER A CA 1
ATOM 687 C C . SER A 1 89 ? -14.115 6.093 20.913 1.00 51.31 89 SER A C 1
ATOM 689 O O . SER A 1 89 ? -15.115 6.613 21.391 1.00 51.31 89 SER A O 1
ATOM 691 N N . THR A 1 90 ? -13.784 4.821 21.169 1.00 50.44 90 THR A N 1
ATOM 692 C CA . THR A 1 90 ? -14.526 3.987 22.134 1.00 50.44 90 THR A CA 1
ATOM 693 C C . THR A 1 90 ? -14.327 4.454 23.582 1.00 50.44 90 THR A C 1
ATOM 695 O O . THR A 1 90 ? -15.192 4.220 24.414 1.00 50.44 90 THR A O 1
ATOM 698 N N . ILE A 1 91 ? -13.232 5.160 23.889 1.00 51.47 91 ILE A N 1
ATOM 699 C CA . ILE A 1 91 ? -12.970 5.715 25.231 1.00 51.47 91 ILE A CA 1
ATOM 700 C C . ILE A 1 91 ? -13.679 7.069 25.425 1.00 51.47 91 ILE A C 1
ATOM 702 O O . ILE A 1 91 ? -13.964 7.461 26.551 1.00 51.47 91 ILE A O 1
ATOM 706 N N . THR A 1 92 ? -14.009 7.781 24.343 1.00 43.81 92 THR A N 1
ATOM 707 C CA . THR A 1 92 ? -14.657 9.106 24.382 1.00 43.81 92 THR A CA 1
ATOM 708 C C . THR A 1 92 ? -16.062 9.096 23.774 1.00 43.81 92 THR A C 1
ATOM 710 O O . THR A 1 92 ? -16.468 10.057 23.118 1.00 43.81 92 THR A O 1
ATOM 713 N N . GLY A 1 93 ? -16.792 7.994 23.954 1.00 48.72 93 GLY A N 1
ATOM 714 C CA . GLY A 1 93 ? -18.202 7.874 23.595 1.00 48.72 93 GLY A CA 1
ATOM 715 C C . GLY A 1 93 ? -19.101 8.706 24.513 1.00 48.72 93 GLY A C 1
ATOM 716 O O . GLY A 1 93 ? -19.580 8.210 25.521 1.00 48.72 93 GLY A O 1
ATOM 717 N N . ASP A 1 94 ? -19.303 9.963 24.121 1.00 47.78 94 ASP A N 1
ATOM 718 C CA . ASP A 1 94 ? -20.565 10.712 24.197 1.00 47.78 94 ASP A CA 1
ATOM 719 C C . ASP A 1 94 ? -21.229 10.922 25.576 1.00 47.78 94 ASP A C 1
ATOM 721 O O . ASP A 1 94 ? -22.198 10.265 25.944 1.00 47.78 94 ASP A O 1
ATOM 725 N N . ASN A 1 95 ? -20.760 11.939 26.309 1.00 50.16 95 ASN A N 1
ATOM 726 C CA . ASN A 1 95 ? -21.466 12.502 27.470 1.00 50.16 95 ASN A CA 1
ATOM 727 C C . ASN A 1 95 ? -22.205 13.811 27.117 1.00 50.16 95 ASN A C 1
ATOM 729 O O . ASN A 1 95 ? -22.527 14.619 27.989 1.00 50.16 95 ASN A O 1
ATOM 733 N N . THR A 1 96 ? -22.433 14.074 25.825 1.00 49.62 96 THR A N 1
ATOM 734 C CA . THR A 1 96 ? -23.002 15.342 25.355 1.00 49.62 96 THR A CA 1
ATOM 735 C C . THR A 1 96 ? -23.934 15.151 24.165 1.00 49.62 96 THR A C 1
ATOM 737 O O . THR A 1 96 ? -23.703 15.751 23.117 1.00 49.62 96 THR A O 1
ATOM 740 N N . ARG A 1 97 ? -25.039 14.413 24.339 1.00 46.91 97 ARG A N 1
ATOM 741 C CA . ARG A 1 97 ? -26.356 14.818 23.813 1.00 46.91 97 ARG A CA 1
ATOM 742 C C . ARG A 1 97 ? -27.494 13.913 24.290 1.00 46.91 97 ARG A C 1
ATOM 744 O O . ARG A 1 97 ? -27.496 12.706 24.103 1.00 46.91 97 ARG A O 1
ATOM 751 N N . THR A 1 98 ? -28.527 14.592 24.788 1.00 40.44 98 THR A N 1
ATOM 752 C CA . THR A 1 98 ? -29.933 14.162 24.868 1.00 40.44 98 THR A CA 1
ATOM 753 C C . THR A 1 98 ? -30.304 13.085 25.888 1.00 40.44 98 THR A C 1
ATOM 755 O O . THR A 1 98 ? -30.501 11.913 25.599 1.00 40.44 98 THR A O 1
ATOM 758 N N . SER A 1 99 ? -30.594 13.587 27.086 1.00 52.62 99 SER A N 1
ATOM 759 C CA . SER A 1 99 ? -31.754 13.195 27.881 1.00 52.62 99 SER A CA 1
ATOM 760 C C . SER A 1 99 ? -33.003 12.954 27.015 1.00 52.62 99 SER A C 1
ATOM 762 O O . SER A 1 99 ? -33.623 13.924 26.581 1.00 52.62 99 SER A O 1
ATOM 764 N N . GLN A 1 100 ? -33.379 11.692 26.792 1.00 46.06 100 GLN A N 1
ATOM 765 C CA . GLN A 1 100 ? -34.770 11.205 26.780 1.00 46.06 100 GLN A CA 1
ATOM 766 C C . GLN A 1 100 ? -34.818 9.693 26.496 1.00 46.06 100 GLN A C 1
ATOM 768 O O . GLN A 1 100 ? -34.701 9.252 25.362 1.00 46.06 100 GLN A O 1
ATOM 773 N N . GLY A 1 101 ? -35.030 8.922 27.567 1.00 46.94 101 GLY A N 1
ATOM 774 C CA . GLY A 1 101 ? -35.799 7.675 27.567 1.00 46.94 101 GLY A CA 1
ATOM 775 C C . GLY A 1 101 ? -35.301 6.497 26.726 1.00 46.94 101 GLY A C 1
ATOM 776 O O . GLY A 1 101 ? -35.837 6.253 25.654 1.00 46.94 101 GLY A O 1
ATOM 777 N N . ALA A 1 102 ? -34.431 5.660 27.298 1.00 37.50 102 ALA A N 1
ATOM 778 C CA . ALA A 1 102 ? -34.491 4.209 27.104 1.00 37.50 102 ALA A CA 1
ATOM 779 C C . ALA A 1 102 ? -33.751 3.495 28.243 1.00 37.50 102 ALA A C 1
ATOM 781 O O . ALA A 1 102 ? -32.617 3.811 28.586 1.00 37.50 102 ALA A O 1
ATOM 782 N N . THR A 1 103 ? -34.440 2.553 28.868 1.00 44.31 103 THR A N 1
ATOM 783 C CA . THR A 1 103 ? -33.988 1.739 29.991 1.00 44.31 103 THR A CA 1
ATOM 784 C C . THR A 1 103 ? -33.077 0.594 29.544 1.00 44.31 103 THR A C 1
ATOM 786 O O . THR A 1 103 ? -33.348 -0.051 28.535 1.00 44.31 103 THR A O 1
ATOM 789 N N . SER A 1 104 ? -32.129 0.261 30.427 1.00 45.75 104 SER A N 1
ATOM 790 C CA . SER A 1 104 ? -31.386 -1.003 30.591 1.00 45.75 104 SER A CA 1
ATOM 791 C C . SER A 1 104 ? -30.129 -1.255 29.736 1.00 45.75 104 SER A C 1
ATOM 793 O O . SER A 1 104 ? -30.194 -1.387 28.521 1.00 45.75 104 SER A O 1
ATOM 795 N N . GLN A 1 105 ? -29.017 -1.466 30.463 1.00 51.25 105 GLN A N 1
ATOM 796 C CA . GLN A 1 105 ? -27.729 -2.058 30.053 1.00 51.25 105 GLN A CA 1
ATOM 797 C C . GLN A 1 105 ? -26.671 -1.130 29.420 1.00 51.25 105 GLN A C 1
ATOM 799 O O . GLN A 1 105 ? -26.075 -1.476 28.405 1.00 51.25 105 GLN A O 1
ATOM 804 N N . GLN A 1 106 ? -26.355 0.011 30.043 1.00 62.62 106 GLN A N 1
ATOM 805 C CA . GLN A 1 106 ? -25.046 0.633 29.803 1.00 62.62 106 GLN A CA 1
ATOM 806 C C . GLN A 1 106 ? -24.007 -0.104 30.663 1.00 62.62 106 GLN A C 1
ATOM 808 O O . GLN A 1 106 ? -24.109 -0.095 31.892 1.00 62.62 106 GLN A O 1
ATOM 813 N N . GLU A 1 107 ? -23.080 -0.821 30.021 1.00 67.62 107 GLU A N 1
ATOM 814 C CA . GLU A 1 107 ? -22.012 -1.557 30.708 1.00 67.62 107 GLU A CA 1
ATOM 815 C C . GLU A 1 107 ? -21.201 -0.601 31.602 1.00 67.62 107 GLU A C 1
ATOM 817 O O . GLU A 1 107 ? -20.833 0.483 31.146 1.00 67.62 107 GLU A O 1
ATOM 822 N N . PRO A 1 108 ? -20.918 -0.961 32.868 1.00 80.62 108 PRO A N 1
ATOM 823 C CA . PRO A 1 108 ? -20.131 -0.112 33.755 1.00 80.62 108 PRO A CA 1
ATOM 824 C C . PRO A 1 108 ? -18.731 0.178 33.194 1.00 80.62 108 PRO A C 1
ATOM 826 O O . PRO A 1 108 ? -18.081 -0.720 32.659 1.00 80.62 108 PRO A O 1
ATOM 829 N N . ASP A 1 109 ? -18.210 1.385 33.426 1.00 72.44 109 ASP A N 1
ATOM 830 C CA . ASP A 1 109 ? -16.897 1.834 32.926 1.00 72.44 109 ASP A CA 1
ATOM 831 C C . ASP A 1 109 ? -15.740 0.863 33.234 1.00 72.44 109 ASP A C 1
ATOM 833 O O . ASP A 1 109 ? -14.834 0.683 32.421 1.00 72.44 109 ASP A O 1
ATOM 837 N N . TRP A 1 110 ? -15.777 0.177 34.382 1.00 77.00 110 TRP A N 1
ATOM 838 C CA . TRP A 1 110 ? -14.758 -0.810 34.757 1.00 77.00 110 TRP A CA 1
ATOM 839 C C . TRP A 1 110 ? -14.775 -2.065 33.867 1.00 77.00 110 TRP A C 1
ATOM 841 O O . TRP A 1 110 ? -13.722 -2.663 33.642 1.00 77.00 110 TRP A O 1
ATOM 851 N N . VAL A 1 111 ? -15.944 -2.456 33.343 1.00 76.62 111 VAL A N 1
ATOM 852 C CA . VAL A 1 111 ? -16.107 -3.591 32.418 1.00 76.62 111 VAL A CA 1
ATOM 853 C C . VAL A 1 111 ? -15.474 -3.238 31.077 1.00 76.62 111 VAL A C 1
ATOM 855 O O . VAL A 1 111 ? -14.646 -3.992 30.566 1.00 76.62 111 VAL A O 1
ATOM 858 N N . ILE A 1 112 ? -15.775 -2.039 30.569 1.00 76.50 112 ILE A N 1
ATOM 859 C CA . ILE A 1 112 ? -15.204 -1.495 29.330 1.00 76.50 112 ILE A CA 1
ATOM 860 C C . ILE A 1 112 ? -13.680 -1.363 29.464 1.00 76.50 112 ILE A C 1
ATOM 862 O O . ILE A 1 112 ? -12.927 -1.767 28.573 1.00 76.50 112 ILE A O 1
ATOM 866 N N . GLN A 1 113 ? -13.198 -0.858 30.602 1.00 72.62 113 GLN A N 1
ATOM 867 C CA . GLN A 1 113 ? -11.769 -0.713 30.873 1.00 72.62 113 GLN A CA 1
ATOM 868 C C . GLN A 1 113 ? -11.053 -2.072 30.947 1.00 72.62 113 GLN A C 1
ATOM 870 O O . GLN A 1 113 ? -9.960 -2.219 30.398 1.00 72.62 113 GLN A O 1
ATOM 875 N N . HIS A 1 114 ? -11.665 -3.081 31.569 1.00 79.06 114 HIS A N 1
ATOM 876 C CA . HIS A 1 114 ? -11.106 -4.431 31.638 1.00 79.06 114 HIS A CA 1
ATOM 877 C C . HIS A 1 114 ? -11.059 -5.116 30.260 1.00 79.06 114 HIS A C 1
ATOM 879 O O . HIS A 1 114 ? -10.050 -5.735 29.913 1.00 79.06 114 HIS A O 1
ATOM 885 N N . GLU A 1 115 ? -12.109 -4.971 29.447 1.00 72.38 115 GLU A N 1
ATOM 886 C CA . GLU A 1 115 ? -12.167 -5.452 28.059 1.00 72.38 115 GLU A CA 1
ATOM 887 C C . GLU A 1 115 ? -11.048 -4.830 27.205 1.00 72.38 115 GLU A C 1
ATOM 889 O O . GLU A 1 115 ? -10.335 -5.538 26.487 1.00 72.38 115 GLU A O 1
ATOM 894 N N . LEU A 1 116 ? -10.846 -3.512 27.318 1.00 74.69 116 LEU A N 1
ATOM 895 C CA . LEU A 1 116 ? -9.778 -2.783 26.627 1.00 74.69 116 LEU A CA 1
ATOM 896 C C . LEU A 1 116 ? -8.386 -3.235 27.079 1.00 74.69 116 LEU A C 1
ATOM 898 O O . LEU A 1 116 ? -7.511 -3.450 26.240 1.00 74.69 116 LEU A O 1
ATOM 902 N N . GLU A 1 117 ? -8.174 -3.408 28.385 1.00 80.25 117 GLU A N 1
ATOM 903 C CA . GLU A 1 117 ? -6.901 -3.884 28.935 1.00 80.25 117 GLU A CA 1
ATOM 904 C C . GLU A 1 117 ? -6.602 -5.319 28.478 1.00 80.25 117 GLU A C 1
ATOM 906 O O . GLU A 1 117 ? -5.466 -5.644 28.127 1.00 80.25 117 GLU A O 1
ATOM 911 N N . ARG A 1 118 ? -7.629 -6.177 28.415 1.00 81.44 118 ARG A N 1
ATOM 912 C CA . ARG A 1 118 ? -7.519 -7.535 27.874 1.00 81.44 118 ARG A CA 1
ATOM 913 C C . ARG A 1 118 ? -7.104 -7.518 26.407 1.00 81.44 118 ARG A C 1
ATOM 915 O O . ARG A 1 118 ? -6.084 -8.117 26.075 1.00 81.44 118 ARG A O 1
ATOM 922 N N . LYS A 1 119 ? -7.815 -6.766 25.564 1.00 74.19 119 LYS A N 1
ATOM 923 C CA . LYS A 1 119 ? -7.490 -6.627 24.135 1.00 74.19 119 LYS A CA 1
ATOM 924 C C . LYS A 1 119 ? -6.099 -6.033 23.914 1.00 74.19 119 LYS A C 1
ATOM 926 O O . LYS A 1 119 ? -5.372 -6.486 23.034 1.00 74.19 119 LYS A O 1
ATOM 931 N N . ARG A 1 120 ? -5.692 -5.050 24.727 1.00 79.56 120 ARG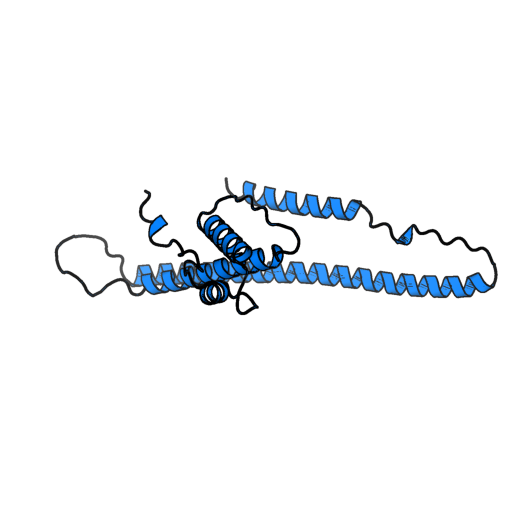 A N 1
ATOM 932 C CA . ARG A 1 120 ? -4.341 -4.468 24.678 1.00 79.56 120 ARG A CA 1
ATOM 933 C C . ARG A 1 120 ? -3.279 -5.524 24.970 1.00 79.56 120 ARG A C 1
ATOM 935 O O . ARG A 1 120 ? -2.307 -5.617 24.224 1.00 79.56 120 ARG A O 1
ATOM 942 N N . ARG A 1 121 ? -3.467 -6.320 26.024 1.00 86.25 121 ARG A N 1
ATOM 943 C CA . ARG A 1 121 ? -2.534 -7.383 26.415 1.00 86.25 121 ARG A CA 1
ATOM 944 C C . ARG A 1 121 ? -2.444 -8.481 25.362 1.00 86.25 121 ARG A C 1
ATOM 946 O O . ARG A 1 121 ? -1.344 -8.906 25.034 1.00 86.25 121 ARG A O 1
ATOM 953 N N . GLU A 1 122 ? -3.577 -8.902 24.806 1.00 78.75 122 GLU A N 1
ATOM 954 C CA . GLU A 1 122 ? -3.630 -9.874 23.707 1.00 78.75 122 GLU A CA 1
ATOM 955 C C . GLU A 1 122 ? -2.887 -9.352 22.471 1.00 78.75 122 GLU A C 1
ATOM 957 O O . GLU A 1 122 ? -2.048 -10.054 21.910 1.00 78.75 122 GLU A O 1
ATOM 962 N N . HIS A 1 123 ? -3.115 -8.091 22.093 1.00 72.25 123 HIS A N 1
ATOM 963 C CA . HIS A 1 123 ? -2.421 -7.469 20.966 1.00 72.25 123 HIS A CA 1
ATOM 964 C C . HIS A 1 123 ? -0.909 -7.344 21.209 1.00 72.25 123 HIS A C 1
ATOM 966 O O . HIS A 1 123 ? -0.114 -7.565 20.297 1.00 72.25 123 HIS A O 1
ATOM 972 N N . GLN A 1 124 ? -0.491 -7.009 22.433 1.00 79.19 124 GLN A N 1
ATOM 973 C CA . GLN A 1 124 ? 0.924 -6.964 22.814 1.00 79.19 124 GLN A CA 1
ATOM 974 C C . GLN A 1 124 ? 1.569 -8.352 22.779 1.00 79.19 124 GLN A C 1
ATOM 976 O O . GLN A 1 124 ? 2.667 -8.496 22.247 1.00 79.19 124 GLN A O 1
ATOM 981 N N . ALA A 1 125 ? 0.886 -9.374 23.298 1.00 88.94 125 ALA A N 1
ATOM 982 C CA . ALA A 1 125 ? 1.363 -10.753 23.259 1.00 88.94 125 ALA A CA 1
ATOM 983 C C . ALA A 1 125 ? 1.516 -11.249 21.814 1.00 88.94 125 ALA A C 1
ATOM 985 O O . ALA A 1 125 ? 2.543 -11.827 21.468 1.00 88.94 125 ALA A O 1
ATOM 986 N N . TYR A 1 126 ? 0.540 -10.949 20.952 1.00 80.94 126 TYR A N 1
ATOM 987 C CA . TYR A 1 126 ? 0.606 -11.272 19.528 1.00 80.94 126 TYR A CA 1
ATOM 988 C C . TYR A 1 126 ? 1.757 -10.547 18.815 1.00 80.94 126 TYR A C 1
ATOM 990 O O . TYR A 1 126 ? 2.479 -11.153 18.025 1.00 80.94 126 TYR A O 1
ATOM 998 N N . GLU A 1 127 ? 1.972 -9.258 19.104 1.00 78.44 127 GLU A N 1
ATOM 999 C CA . GLU A 1 127 ? 3.119 -8.521 18.564 1.00 78.44 127 GLU A CA 1
ATOM 1000 C C . GLU A 1 127 ? 4.459 -9.134 18.988 1.00 78.44 127 GLU A C 1
ATOM 1002 O O . GLU A 1 127 ? 5.380 -9.189 18.173 1.00 78.44 127 GLU A O 1
ATOM 1007 N N . LEU A 1 128 ? 4.589 -9.555 20.249 1.00 88.00 128 LEU A N 1
ATOM 1008 C CA . LEU A 1 128 ? 5.811 -10.181 20.754 1.00 88.00 128 LEU A CA 1
ATOM 1009 C C . LEU A 1 128 ? 6.063 -11.534 20.080 1.00 88.00 128 LEU A C 1
ATOM 1011 O O . LEU A 1 128 ? 7.156 -11.728 19.555 1.00 88.00 128 LEU A O 1
ATOM 1015 N N . ASP A 1 129 ? 5.049 -12.400 19.977 1.00 92.06 129 ASP A N 1
ATOM 1016 C CA . ASP A 1 129 ? 5.153 -13.666 19.230 1.00 92.06 129 ASP A CA 1
ATOM 1017 C C . ASP A 1 129 ? 5.598 -13.426 17.780 1.00 92.06 129 ASP A C 1
ATOM 1019 O O . ASP A 1 129 ? 6.521 -14.067 17.268 1.00 92.06 129 ASP A O 1
ATOM 1023 N N . LEU A 1 130 ? 4.985 -12.446 17.111 1.00 83.06 130 LEU A N 1
ATOM 1024 C CA . LEU A 1 130 ? 5.328 -12.118 15.735 1.00 83.06 130 LEU A CA 1
ATOM 1025 C C . LEU A 1 130 ? 6.773 -11.614 15.616 1.00 83.06 130 LEU A C 1
ATOM 1027 O O . LEU A 1 130 ? 7.489 -12.011 14.691 1.00 83.06 130 LEU A O 1
ATOM 1031 N N . ARG A 1 131 ? 7.217 -10.759 16.546 1.00 88.94 131 ARG A N 1
ATOM 1032 C CA . ARG A 1 131 ? 8.601 -10.264 16.603 1.00 88.94 131 ARG A CA 1
ATOM 1033 C C . ARG A 1 131 ? 9.588 -11.409 16.805 1.00 88.94 131 ARG A C 1
ATOM 1035 O O . ARG A 1 131 ? 10.569 -11.475 16.062 1.00 88.94 131 ARG A O 1
ATOM 1042 N N . ASP A 1 132 ? 9.303 -12.330 17.718 1.00 92.19 132 ASP A N 1
ATOM 1043 C CA . ASP A 1 132 ? 10.154 -13.489 17.997 1.00 92.19 132 ASP A CA 1
ATOM 1044 C C . ASP A 1 132 ? 10.251 -14.420 16.784 1.00 92.19 132 ASP A C 1
ATOM 1046 O O . ASP A 1 132 ? 11.344 -14.839 16.390 1.00 92.19 132 ASP A O 1
ATOM 1050 N N . ARG A 1 133 ? 9.131 -14.671 16.098 1.00 91.94 133 ARG A N 1
ATOM 1051 C CA . ARG A 1 133 ? 9.104 -15.468 14.861 1.00 91.94 133 ARG A CA 1
ATOM 1052 C C . ARG A 1 133 ? 9.912 -14.826 13.737 1.00 91.94 133 ARG A C 1
ATOM 1054 O O . ARG A 1 133 ? 10.654 -15.525 13.041 1.00 91.94 133 ARG A O 1
ATOM 1061 N N . ILE A 1 134 ? 9.807 -13.507 13.564 1.00 89.19 134 ILE A N 1
ATOM 1062 C CA . ILE A 1 134 ? 10.607 -12.760 12.581 1.00 89.19 134 ILE A CA 1
ATOM 1063 C C . ILE A 1 134 ? 12.096 -12.815 12.947 1.00 89.19 134 ILE A C 1
ATOM 1065 O O . ILE A 1 134 ? 12.934 -13.028 12.066 1.00 89.19 134 ILE A O 1
ATOM 1069 N N . ALA A 1 135 ? 12.441 -12.657 14.227 1.00 94.06 135 ALA A N 1
ATOM 1070 C CA . ALA A 1 135 ? 13.819 -12.736 14.702 1.00 94.06 135 ALA A CA 1
ATOM 1071 C C . ALA A 1 135 ? 14.420 -14.130 14.459 1.00 94.06 135 ALA A C 1
ATOM 1073 O O . ALA A 1 135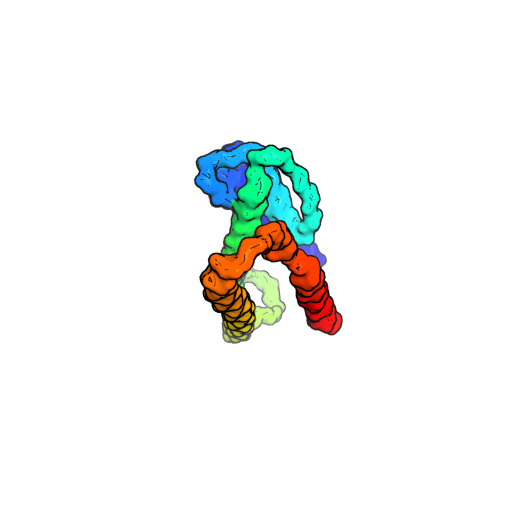 ? 15.518 -14.238 13.909 1.00 94.06 135 ALA A O 1
ATOM 1074 N N . ALA A 1 136 ? 13.674 -15.193 14.764 1.00 93.75 136 ALA A N 1
ATOM 1075 C CA . ALA A 1 136 ? 14.087 -16.570 14.510 1.00 93.75 136 ALA A CA 1
ATOM 1076 C C . ALA A 1 136 ? 14.287 -16.850 13.011 1.00 93.75 136 ALA A C 1
ATOM 1078 O O . ALA A 1 136 ? 15.281 -17.468 12.622 1.00 93.75 136 ALA A O 1
ATOM 1079 N N . ALA A 1 137 ? 13.383 -16.367 12.152 1.00 88.69 137 ALA A N 1
ATOM 1080 C CA . ALA A 1 137 ? 13.525 -16.495 10.702 1.00 88.69 137 ALA A CA 1
ATOM 1081 C C . ALA A 1 137 ? 14.792 -15.788 10.191 1.00 88.69 137 ALA A C 1
ATOM 1083 O O . ALA A 1 137 ? 15.574 -16.380 9.444 1.00 88.69 137 ALA A O 1
ATOM 1084 N N . ARG A 1 138 ? 15.053 -14.560 10.657 1.00 90.62 138 ARG A N 1
ATOM 1085 C CA . ARG A 1 138 ? 16.268 -13.810 10.306 1.00 90.62 138 ARG A CA 1
ATOM 1086 C C . ARG A 1 138 ? 17.541 -14.489 10.809 1.00 90.62 138 ARG A C 1
ATOM 1088 O O . ARG A 1 138 ? 18.521 -14.535 10.070 1.00 90.62 138 ARG A O 1
ATOM 1095 N N . ALA A 1 139 ? 17.532 -15.047 12.020 1.00 91.75 139 ALA A N 1
ATOM 1096 C CA . ALA A 1 139 ? 18.669 -15.783 12.570 1.00 91.75 139 ALA A CA 1
ATOM 1097 C C . ALA A 1 139 ? 18.999 -17.029 11.731 1.00 91.75 139 ALA A C 1
ATOM 1099 O O . ALA A 1 139 ? 20.163 -17.250 11.398 1.00 91.75 139 ALA A O 1
ATOM 1100 N N . LYS A 1 140 ? 17.980 -17.792 11.306 1.00 88.56 140 LYS A N 1
ATOM 1101 C CA . LYS A 1 140 ? 18.152 -18.936 10.393 1.00 88.56 140 LYS A CA 1
ATOM 1102 C C . LYS A 1 140 ? 18.742 -18.510 9.048 1.00 88.56 140 LYS A C 1
ATOM 1104 O O . LYS A 1 140 ? 19.699 -19.122 8.580 1.00 88.56 140 LYS A O 1
ATOM 1109 N N . GLN A 1 141 ? 18.224 -17.434 8.453 1.00 86.38 141 GLN A N 1
ATOM 1110 C CA . GLN A 1 141 ? 18.756 -16.894 7.196 1.00 86.38 141 GLN A CA 1
ATOM 1111 C C . GLN A 1 141 ? 20.208 -16.414 7.341 1.00 86.38 141 GLN A C 1
ATOM 1113 O O . GLN A 1 141 ? 21.024 -16.640 6.450 1.00 86.38 141 GLN A O 1
ATOM 1118 N N . ALA A 1 142 ? 20.552 -15.770 8.459 1.00 88.06 142 ALA A N 1
ATOM 1119 C CA . ALA A 1 142 ? 21.913 -15.318 8.731 1.00 88.06 142 ALA A CA 1
ATOM 1120 C C . ALA A 1 142 ? 22.884 -16.492 8.930 1.00 88.06 142 ALA A C 1
ATOM 1122 O O . ALA A 1 142 ? 23.999 -16.446 8.411 1.00 88.06 142 ALA A O 1
ATOM 1123 N N . ALA A 1 143 ? 22.462 -17.551 9.631 1.00 86.44 143 ALA A N 1
ATOM 1124 C CA . ALA A 1 143 ? 23.255 -18.764 9.808 1.00 86.44 143 ALA A CA 1
ATOM 1125 C C . ALA A 1 143 ? 23.544 -19.449 8.465 1.00 86.44 143 ALA A C 1
ATOM 1127 O O . ALA A 1 143 ? 24.700 -19.757 8.186 1.00 86.44 143 ALA A O 1
ATOM 1128 N N . LEU A 1 144 ? 22.529 -19.583 7.603 1.00 82.94 144 LEU A N 1
ATOM 1129 C CA . LEU A 1 144 ? 22.682 -20.169 6.269 1.00 82.94 144 LEU A CA 1
ATOM 1130 C C . LEU A 1 144 ? 23.604 -19.331 5.368 1.00 82.94 144 LEU A C 1
ATOM 1132 O O . LEU A 1 144 ? 24.480 -19.865 4.695 1.00 82.94 144 LEU A O 1
ATOM 1136 N N . LYS A 1 145 ? 23.474 -17.998 5.393 1.00 82.38 145 LYS A N 1
ATOM 1137 C CA . LYS A 1 145 ? 24.401 -17.109 4.670 1.00 82.38 145 LYS A CA 1
ATOM 1138 C C . LYS A 1 145 ? 25.829 -17.208 5.202 1.00 82.38 145 LYS A C 1
ATOM 1140 O O . LYS A 1 145 ? 26.776 -17.107 4.427 1.00 82.38 145 LYS A O 1
ATOM 1145 N N . ARG A 1 146 ? 25.999 -17.389 6.517 1.00 79.31 146 ARG A N 1
ATOM 1146 C CA . ARG A 1 146 ? 27.319 -17.557 7.129 1.00 79.31 146 ARG A CA 1
ATOM 1147 C C . ARG A 1 146 ? 27.952 -18.880 6.714 1.00 79.31 146 ARG A C 1
ATOM 1149 O O . ARG A 1 146 ? 29.107 -18.842 6.317 1.00 79.31 146 ARG A O 1
ATOM 1156 N N . SER A 1 147 ? 27.216 -19.993 6.753 1.00 79.94 147 SER A N 1
ATOM 1157 C CA . SER A 1 147 ? 27.725 -21.296 6.307 1.00 79.94 147 SER A CA 1
ATOM 1158 C C . SER A 1 147 ? 28.038 -21.307 4.814 1.00 79.94 147 SER A C 1
ATOM 1160 O O . SER A 1 147 ? 29.067 -21.838 4.422 1.00 79.94 147 SER A O 1
ATOM 1162 N N . HIS A 1 148 ? 27.209 -20.664 3.987 1.00 79.88 148 HIS A N 1
ATOM 1163 C CA . HIS A 1 148 ? 27.479 -20.517 2.557 1.00 79.88 148 HIS A CA 1
ATOM 1164 C C . HIS A 1 148 ? 28.757 -19.708 2.300 1.00 79.88 148 HIS A C 1
ATOM 1166 O O . HIS A 1 148 ? 29.591 -20.095 1.490 1.00 79.88 148 HIS A O 1
ATOM 1172 N N . ARG A 1 149 ? 28.949 -18.590 3.015 1.00 74.06 149 ARG A N 1
ATOM 1173 C CA . ARG A 1 149 ? 30.171 -17.784 2.896 1.00 74.06 149 ARG A CA 1
ATOM 1174 C C . ARG A 1 149 ? 31.409 -18.534 3.391 1.00 74.06 149 ARG A C 1
ATOM 1176 O O . ARG A 1 149 ? 32.453 -18.413 2.774 1.00 74.06 149 ARG A O 1
ATOM 1183 N N . ASP A 1 150 ? 31.302 -19.281 4.484 1.00 72.25 150 ASP A N 1
ATOM 1184 C CA . ASP A 1 150 ? 32.417 -20.067 5.029 1.00 72.25 150 ASP A CA 1
ATOM 1185 C C . ASP A 1 150 ? 32.798 -21.228 4.094 1.00 72.25 150 ASP A C 1
ATOM 1187 O O . ASP A 1 150 ? 33.975 -21.458 3.836 1.00 72.25 150 ASP A O 1
ATOM 1191 N N . GLY A 1 151 ? 31.798 -21.885 3.493 1.00 71.19 151 GLY A N 1
ATOM 1192 C CA . GLY A 1 151 ? 31.997 -22.892 2.451 1.00 71.19 151 GLY A CA 1
ATOM 1193 C C . GLY A 1 151 ? 32.644 -22.330 1.183 1.00 71.19 151 GLY A C 1
ATOM 1194 O O . GLY A 1 151 ? 33.527 -22.976 0.629 1.00 71.19 151 GLY A O 1
ATOM 1195 N N . LEU A 1 152 ? 32.277 -21.111 0.765 1.00 65.81 152 LEU A N 1
ATOM 1196 C CA . LEU A 1 152 ? 32.910 -20.428 -0.370 1.00 65.81 152 LEU A CA 1
ATOM 1197 C C . LEU A 1 152 ? 34.385 -20.097 -0.088 1.00 65.81 152 LEU A C 1
ATOM 1199 O O . LEU A 1 152 ? 35.239 -20.320 -0.935 1.00 65.81 152 LEU A O 1
ATOM 1203 N N . LEU A 1 153 ? 34.704 -19.641 1.128 1.00 64.44 153 LEU A N 1
ATOM 1204 C CA . LEU A 1 153 ? 36.086 -19.353 1.530 1.00 64.44 153 LEU A CA 1
ATOM 1205 C C . LEU A 1 153 ? 36.949 -20.627 1.615 1.00 64.44 153 LEU A C 1
ATOM 1207 O O . LEU A 1 153 ? 38.129 -20.591 1.264 1.00 64.44 153 LEU A O 1
ATOM 1211 N N . ASP A 1 154 ? 36.383 -21.756 2.056 1.00 66.88 154 ASP A N 1
ATOM 1212 C CA . ASP A 1 154 ? 37.081 -23.052 2.063 1.00 66.88 154 ASP A CA 1
ATOM 1213 C C . ASP A 1 154 ? 37.238 -23.624 0.640 1.00 66.88 154 ASP A C 1
ATOM 1215 O O . ASP A 1 154 ? 38.283 -24.193 0.312 1.00 66.88 154 ASP A O 1
ATOM 1219 N N . ALA A 1 155 ? 36.251 -23.423 -0.240 1.00 67.50 155 ALA A N 1
ATOM 1220 C CA . ALA A 1 155 ? 36.348 -23.764 -1.660 1.00 67.50 155 ALA A CA 1
ATOM 1221 C C . ALA A 1 155 ? 37.451 -22.955 -2.363 1.00 67.50 155 ALA A C 1
ATOM 1223 O O . ALA A 1 155 ? 38.315 -23.553 -3.006 1.00 67.50 155 ALA A O 1
ATOM 1224 N N . ASP A 1 156 ? 37.509 -21.638 -2.146 1.00 65.31 156 ASP A N 1
ATOM 1225 C CA . ASP A 1 156 ? 38.558 -20.756 -2.675 1.00 65.31 156 ASP A CA 1
ATOM 1226 C C . ASP A 1 156 ? 39.951 -21.153 -2.161 1.00 65.31 156 ASP A C 1
ATOM 1228 O O . ASP A 1 156 ? 40.920 -21.221 -2.924 1.00 65.31 156 ASP A O 1
ATOM 1232 N N . ALA A 1 157 ? 40.077 -21.486 -0.871 1.00 68.38 157 ALA A N 1
ATOM 1233 C CA . ALA A 1 157 ? 41.339 -21.948 -0.294 1.00 68.38 157 ALA A CA 1
ATOM 1234 C C . ALA A 1 157 ? 41.794 -23.297 -0.885 1.00 68.38 157 ALA A C 1
ATOM 1236 O O . ALA A 1 157 ? 42.988 -23.501 -1.147 1.00 68.38 157 ALA A O 1
ATOM 1237 N N . ARG A 1 158 ? 40.857 -24.223 -1.133 1.00 68.06 158 ARG A N 1
ATOM 1238 C CA . ARG A 1 158 ? 41.130 -25.510 -1.794 1.00 68.06 158 ARG A CA 1
ATOM 1239 C C . ARG A 1 158 ? 41.471 -25.328 -3.273 1.00 68.06 158 ARG A C 1
ATOM 1241 O O . ARG A 1 158 ? 42.426 -25.956 -3.733 1.00 68.06 158 ARG A O 1
ATOM 1248 N N . ALA A 1 159 ? 40.771 -24.455 -3.995 1.00 69.50 159 ALA A N 1
ATOM 1249 C CA . ALA A 1 159 ? 41.059 -24.110 -5.386 1.00 69.50 159 ALA A CA 1
ATOM 1250 C C . ALA A 1 159 ? 42.453 -23.474 -5.526 1.00 69.50 159 ALA A C 1
ATOM 1252 O O . ALA A 1 159 ? 43.261 -23.931 -6.335 1.00 69.50 159 ALA A O 1
ATOM 1253 N N . ALA A 1 160 ? 42.813 -22.530 -4.650 1.00 69.88 160 ALA A N 1
ATOM 1254 C CA . ALA A 1 160 ? 44.144 -21.921 -4.618 1.00 69.88 160 ALA A CA 1
ATOM 1255 C C . ALA A 1 160 ? 45.266 -22.936 -4.312 1.00 69.88 160 ALA A C 1
ATOM 1257 O O . ALA A 1 160 ? 46.381 -22.821 -4.830 1.00 69.88 160 ALA A O 1
ATOM 1258 N N . LYS A 1 161 ? 44.992 -23.962 -3.491 1.00 66.25 161 LYS A N 1
ATOM 1259 C CA . LYS A 1 161 ? 45.939 -25.061 -3.233 1.00 66.25 161 LYS A CA 1
ATOM 1260 C C . LYS A 1 161 ? 46.071 -25.995 -4.441 1.00 66.25 161 LYS A C 1
ATOM 1262 O O . LYS A 1 161 ? 47.193 -26.385 -4.761 1.00 66.25 161 LYS A O 1
ATOM 1267 N N . ARG A 1 162 ? 44.965 -26.298 -5.138 1.00 60.53 162 ARG A N 1
ATOM 1268 C CA . ARG A 1 162 ? 44.959 -27.085 -6.386 1.00 60.53 162 ARG A CA 1
ATOM 1269 C C . ARG A 1 162 ? 45.725 -26.378 -7.504 1.00 60.53 162 ARG A C 1
ATOM 1271 O O . ARG A 1 162 ? 46.550 -27.018 -8.149 1.00 60.53 162 ARG A O 1
ATOM 1278 N N . HIS A 1 163 ? 45.556 -25.065 -7.658 1.00 58.25 163 HIS A N 1
ATOM 1279 C CA . HIS A 1 163 ? 46.275 -24.272 -8.662 1.00 58.25 163 HIS A CA 1
ATOM 1280 C C . HIS A 1 163 ? 47.795 -24.242 -8.410 1.00 58.25 163 HIS A C 1
ATOM 1282 O O . HIS A 1 163 ? 48.589 -24.183 -9.346 1.00 58.25 163 HIS A O 1
ATOM 1288 N N . ARG A 1 164 ? 48.226 -24.364 -7.144 1.00 57.69 164 ARG A N 1
ATOM 1289 C CA . ARG A 1 164 ? 49.648 -24.480 -6.776 1.00 57.69 164 ARG A CA 1
ATOM 1290 C C . ARG A 1 164 ? 50.229 -25.874 -7.047 1.00 57.69 164 ARG A C 1
ATOM 1292 O O . ARG A 1 164 ? 51.415 -25.976 -7.335 1.00 57.69 164 ARG A O 1
ATOM 1299 N N . SER A 1 165 ? 49.416 -26.932 -6.974 1.00 53.88 165 SER A N 1
ATOM 1300 C CA . SER A 1 165 ? 49.816 -28.291 -7.379 1.00 53.88 165 SER A CA 1
ATOM 1301 C C . SER A 1 165 ? 49.696 -28.546 -8.888 1.00 53.88 165 SER A C 1
ATOM 1303 O O . SER A 1 165 ? 50.394 -29.414 -9.401 1.00 53.88 165 SER A O 1
ATOM 1305 N N . SER A 1 166 ? 48.850 -27.787 -9.598 1.00 48.50 166 SER A N 1
ATOM 1306 C CA . SER A 1 166 ? 48.630 -27.923 -11.048 1.00 48.50 166 SER A CA 1
ATOM 1307 C C . SER A 1 166 ? 49.679 -27.210 -11.902 1.00 48.50 166 SER A C 1
ATOM 1309 O O . SER A 1 166 ? 49.833 -27.551 -13.066 1.00 48.50 16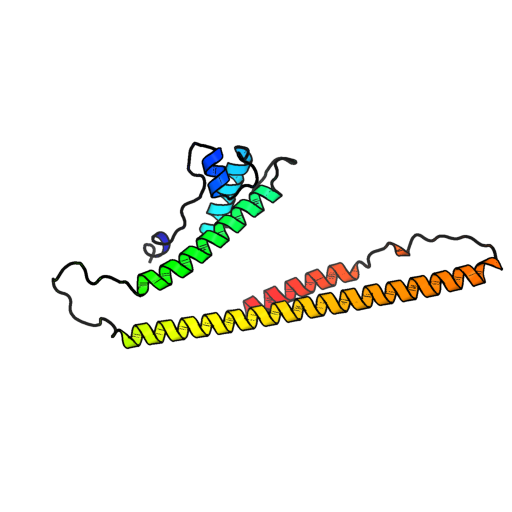6 SER A O 1
ATOM 1311 N N . ALA A 1 167 ? 50.495 -26.319 -11.325 1.00 52.91 167 ALA A N 1
ATOM 1312 C CA . ALA A 1 167 ? 51.679 -25.772 -12.001 1.00 52.91 167 ALA A CA 1
ATOM 1313 C C . ALA A 1 167 ? 52.725 -26.846 -12.394 1.00 52.91 167 ALA A C 1
ATOM 1315 O O . ALA A 1 167 ? 53.746 -26.514 -12.989 1.00 52.91 167 ALA A O 1
ATOM 1316 N N . ASN A 1 168 ? 52.486 -28.121 -12.055 1.00 51.31 168 ASN A N 1
ATOM 1317 C CA . ASN A 1 168 ? 53.325 -29.255 -12.425 1.00 51.31 168 ASN A CA 1
ATOM 1318 C C . ASN A 1 168 ? 52.657 -30.256 -13.390 1.00 51.31 168 ASN A C 1
ATOM 1320 O O . ASN A 1 168 ? 53.264 -31.284 -13.657 1.00 51.31 168 ASN A O 1
ATOM 1324 N N . ASN A 1 169 ? 51.444 -29.998 -13.896 1.00 48.66 169 ASN A N 1
ATOM 1325 C CA . ASN A 1 169 ? 50.821 -30.773 -14.978 1.00 48.66 169 ASN A CA 1
ATOM 1326 C C . ASN A 1 169 ? 49.795 -29.891 -15.709 1.00 48.66 169 ASN A C 1
ATOM 1328 O O . ASN A 1 169 ? 48.737 -29.585 -15.163 1.00 48.66 169 ASN A O 1
ATOM 1332 N N . ASN A 1 170 ? 50.141 -29.488 -16.932 1.00 45.22 170 ASN A N 1
ATOM 1333 C CA . ASN A 1 170 ? 49.252 -28.790 -17.857 1.00 45.22 170 ASN A CA 1
ATOM 1334 C C . ASN A 1 170 ? 48.184 -29.760 -18.376 1.00 45.22 170 ASN A C 1
ATOM 1336 O O . ASN A 1 170 ? 48.538 -30.690 -19.097 1.00 45.22 170 ASN A O 1
ATOM 1340 N N . ASP A 1 171 ? 46.916 -29.517 -18.055 1.00 43.56 171 ASP A N 1
ATOM 1341 C CA . ASP A 1 171 ? 45.804 -29.828 -18.959 1.00 43.56 171 ASP A CA 1
ATOM 1342 C C . ASP A 1 171 ? 44.575 -29.003 -18.540 1.00 43.56 171 ASP A C 1
ATOM 1344 O O . ASP A 1 171 ? 44.027 -29.184 -17.449 1.00 43.56 171 ASP A O 1
ATOM 1348 N N . ASP A 1 172 ? 44.205 -28.044 -19.388 1.00 45.66 172 ASP A N 1
ATOM 1349 C CA . ASP A 1 172 ? 43.108 -27.098 -19.188 1.00 45.66 172 ASP A CA 1
ATOM 1350 C C . ASP A 1 172 ? 41.779 -27.722 -19.645 1.00 45.66 172 ASP A C 1
ATOM 1352 O O . ASP A 1 172 ? 41.573 -27.963 -20.835 1.00 45.66 172 ASP A O 1
ATOM 1356 N N . GLN A 1 173 ? 40.849 -27.929 -18.711 1.00 45.03 173 GLN A N 1
ATOM 1357 C CA . GLN A 1 173 ? 39.416 -28.050 -19.002 1.00 45.03 173 GLN A CA 1
ATOM 1358 C C . GLN A 1 173 ? 38.631 -27.253 -17.956 1.00 45.03 173 GLN A C 1
ATOM 1360 O O . GLN A 1 173 ? 38.318 -27.758 -16.878 1.00 45.03 173 GLN A O 1
ATOM 1365 N N . ASP A 1 174 ? 38.330 -25.995 -18.285 1.00 44.47 174 ASP A N 1
ATOM 1366 C CA . ASP A 1 174 ? 37.291 -25.211 -17.615 1.00 44.47 174 ASP A CA 1
ATOM 1367 C C . ASP A 1 174 ? 35.926 -25.807 -17.995 1.00 44.47 174 ASP A C 1
ATOM 1369 O O . ASP A 1 174 ? 35.496 -25.715 -19.146 1.00 44.47 174 ASP A O 1
ATOM 1373 N N . SER A 1 175 ? 35.268 -26.474 -17.043 1.00 49.00 175 SER A N 1
ATOM 1374 C CA . SER A 1 175 ? 33.865 -26.885 -17.170 1.00 49.00 175 SER A CA 1
ATOM 1375 C C . SER A 1 175 ? 32.995 -25.884 -16.414 1.00 49.00 175 SER A C 1
ATOM 1377 O O . SER A 1 175 ? 33.106 -25.775 -15.193 1.00 49.00 175 SER A O 1
ATOM 1379 N N . ASP A 1 176 ? 32.115 -25.191 -17.138 1.00 49.34 176 ASP A N 1
ATOM 1380 C CA . ASP A 1 176 ? 31.158 -24.177 -16.658 1.00 49.34 176 ASP A CA 1
ATOM 1381 C C . ASP A 1 176 ? 30.034 -24.736 -15.740 1.00 49.34 176 ASP A C 1
ATOM 1383 O O . ASP A 1 176 ? 29.025 -24.070 -15.501 1.00 49.34 176 ASP A O 1
ATOM 1387 N N . ASP A 1 177 ? 30.187 -25.948 -15.195 1.00 54.66 177 ASP A N 1
ATOM 1388 C CA . ASP A 1 177 ? 29.185 -26.620 -14.347 1.00 54.66 177 ASP A CA 1
ATOM 1389 C C . ASP A 1 177 ? 29.004 -25.969 -12.959 1.00 54.66 177 ASP A C 1
ATOM 1391 O O . ASP A 1 177 ? 28.005 -26.221 -12.289 1.00 54.66 177 ASP A O 1
ATOM 1395 N N . ASP A 1 178 ? 29.921 -25.097 -12.522 1.00 55.25 178 ASP A N 1
ATOM 1396 C CA . ASP A 1 178 ? 29.882 -24.459 -11.189 1.00 55.25 178 ASP A CA 1
ATOM 1397 C C . ASP A 1 178 ? 28.900 -23.262 -11.106 1.00 55.25 178 ASP A C 1
ATOM 1399 O O . ASP A 1 178 ? 28.758 -22.620 -10.065 1.00 55.25 178 ASP A O 1
ATOM 1403 N N . LEU A 1 179 ? 28.200 -22.944 -12.206 1.00 52.28 179 LEU A N 1
ATOM 1404 C CA . LEU A 1 179 ? 27.188 -21.877 -12.280 1.00 52.28 179 LEU A CA 1
ATOM 1405 C C . LEU A 1 179 ? 25.737 -22.385 -12.348 1.00 52.28 179 LEU A C 1
ATOM 1407 O O . LEU A 1 179 ? 24.811 -21.574 -12.474 1.00 52.28 179 LEU A O 1
ATOM 1411 N N . LEU A 1 180 ? 25.502 -23.694 -12.238 1.00 50.34 180 LEU A N 1
ATOM 1412 C CA . LEU A 1 180 ? 24.148 -24.241 -12.178 1.00 50.34 180 LEU A CA 1
ATOM 1413 C C . LEU A 1 180 ? 23.583 -24.112 -10.756 1.00 50.34 180 LEU A C 1
ATOM 1415 O O . LEU A 1 180 ? 24.044 -24.738 -9.808 1.00 50.34 180 LEU A O 1
ATOM 1419 N N . ILE A 1 181 ? 22.552 -23.279 -10.605 1.00 53.12 181 ILE A N 1
ATOM 1420 C CA . ILE A 1 181 ? 21.717 -23.261 -9.401 1.00 53.12 181 ILE A CA 1
ATOM 1421 C C . ILE A 1 181 ? 20.947 -24.584 -9.377 1.00 53.12 181 ILE A C 1
ATOM 1423 O O . ILE A 1 181 ? 20.099 -24.799 -10.241 1.00 53.12 181 ILE A O 1
ATOM 1427 N N . ASP A 1 182 ? 21.219 -25.440 -8.390 1.00 54.78 182 ASP A N 1
ATOM 1428 C CA . ASP A 1 182 ? 20.492 -26.697 -8.191 1.00 54.78 182 ASP A CA 1
ATOM 1429 C C . ASP A 1 182 ? 18.971 -26.440 -8.156 1.00 54.78 182 ASP A C 1
ATOM 1431 O O . ASP A 1 182 ? 18.444 -25.787 -7.245 1.00 54.78 182 ASP A O 1
ATOM 1435 N N . GLU A 1 183 ? 18.245 -26.969 -9.148 1.00 54.00 183 GLU A N 1
ATOM 1436 C CA . GLU A 1 183 ? 16.787 -26.813 -9.310 1.00 54.00 183 GLU A CA 1
ATOM 1437 C C . GLU A 1 183 ? 15.989 -27.279 -8.066 1.00 54.00 183 GLU A C 1
ATOM 1439 O O . GLU A 1 183 ? 14.854 -26.847 -7.831 1.00 54.00 183 GLU A O 1
ATOM 1444 N N . ASP A 1 184 ? 16.608 -28.088 -7.201 1.00 53.00 184 ASP A N 1
ATOM 1445 C CA . ASP A 1 184 ? 16.038 -28.598 -5.953 1.00 53.00 184 ASP A CA 1
ATOM 1446 C C . ASP A 1 184 ? 15.790 -27.526 -4.873 1.00 53.00 184 ASP A C 1
ATOM 1448 O O . ASP A 1 184 ? 14.924 -27.711 -4.007 1.00 53.00 184 ASP A O 1
ATOM 1452 N N . GLU A 1 185 ? 16.487 -26.384 -4.894 1.00 56.44 185 GLU A N 1
ATOM 1453 C CA . GLU A 1 185 ? 16.234 -25.289 -3.939 1.00 56.44 185 GLU A CA 1
ATOM 1454 C C . GLU A 1 185 ? 14.953 -24.505 -4.283 1.00 56.44 185 GLU A C 1
ATOM 1456 O O . GLU A 1 185 ? 14.198 -24.104 -3.387 1.00 56.44 185 GLU A O 1
ATOM 1461 N N . GLY A 1 186 ? 14.626 -24.374 -5.575 1.00 48.31 186 GLY A N 1
ATOM 1462 C CA . GLY A 1 186 ? 13.372 -23.762 -6.031 1.00 48.31 186 GLY A CA 1
ATOM 1463 C C . GLY A 1 186 ? 12.138 -24.568 -5.605 1.00 48.31 186 GLY A C 1
ATOM 1464 O O . GLY A 1 186 ? 11.134 -24.006 -5.151 1.00 48.31 186 GLY A O 1
ATOM 1465 N N . ALA A 1 187 ? 12.236 -25.900 -5.655 1.00 51.94 187 ALA A N 1
ATOM 1466 C CA . ALA A 1 187 ? 11.153 -26.809 -5.279 1.00 51.94 187 ALA A CA 1
ATOM 1467 C C . ALA A 1 187 ? 10.874 -26.828 -3.762 1.00 51.94 187 ALA A C 1
ATOM 1469 O O . ALA A 1 187 ? 9.716 -26.921 -3.333 1.00 51.94 187 ALA A O 1
ATOM 1470 N N . LYS A 1 188 ? 11.912 -26.690 -2.923 1.00 54.72 188 LYS A N 1
ATOM 1471 C CA . LYS A 1 188 ? 11.765 -26.619 -1.456 1.00 54.72 188 LYS A CA 1
ATOM 1472 C C . LYS A 1 188 ? 11.118 -25.308 -1.008 1.00 54.72 188 LYS A C 1
ATOM 1474 O O . LYS A 1 188 ? 10.271 -25.330 -0.112 1.00 54.72 188 LYS A O 1
ATOM 1479 N N . GLY A 1 189 ? 11.448 -24.190 -1.661 1.00 54.28 189 GLY A N 1
ATOM 1480 C CA . GLY A 1 189 ? 10.810 -22.893 -1.413 1.00 54.28 189 GLY A CA 1
ATOM 1481 C C . GLY A 1 189 ? 9.306 -22.908 -1.710 1.00 54.28 189 GLY A C 1
ATOM 1482 O O . GLY A 1 189 ? 8.504 -22.450 -0.890 1.00 54.28 189 GLY A O 1
ATOM 1483 N N . ALA A 1 190 ? 8.910 -23.517 -2.832 1.00 54.34 190 ALA A N 1
ATOM 1484 C CA . ALA A 1 190 ? 7.505 -23.673 -3.209 1.00 54.34 190 ALA A CA 1
ATOM 1485 C C . ALA A 1 190 ? 6.731 -24.584 -2.235 1.00 54.34 190 ALA A C 1
ATOM 1487 O O . ALA A 1 190 ? 5.632 -24.237 -1.795 1.00 54.34 190 ALA A O 1
ATOM 1488 N N . ARG A 1 191 ? 7.326 -25.710 -1.812 1.00 53.59 191 ARG A N 1
ATOM 1489 C CA . ARG A 1 191 ? 6.715 -26.625 -0.829 1.00 53.59 191 ARG A CA 1
ATOM 1490 C C . ARG A 1 191 ? 6.577 -26.015 0.567 1.00 53.59 191 ARG A C 1
ATOM 1492 O O . ARG A 1 191 ? 5.576 -26.265 1.236 1.00 53.59 191 ARG A O 1
ATOM 1499 N N . ALA A 1 192 ? 7.536 -25.198 1.003 1.00 52.47 192 ALA A N 1
ATOM 1500 C CA . ALA A 1 192 ? 7.456 -24.496 2.284 1.00 52.47 192 ALA A CA 1
ATOM 1501 C C . ALA A 1 192 ? 6.312 -23.466 2.300 1.00 52.47 192 ALA A C 1
ATOM 1503 O O . ALA A 1 192 ? 5.574 -23.383 3.281 1.00 52.47 192 ALA A O 1
ATOM 1504 N N . LEU A 1 193 ? 6.110 -22.737 1.197 1.00 53.41 193 LEU A N 1
ATOM 1505 C CA . LEU A 1 193 ? 4.966 -21.834 1.033 1.00 53.41 193 LEU A CA 1
ATOM 1506 C C . LEU A 1 193 ? 3.632 -22.595 1.031 1.00 53.41 193 LEU A C 1
ATOM 1508 O O . LEU A 1 193 ? 2.695 -22.176 1.710 1.00 53.41 193 LEU A O 1
ATOM 1512 N N . GLN A 1 194 ? 3.569 -23.743 0.354 1.00 52.47 194 GLN A N 1
ATOM 1513 C CA . GLN A 1 194 ? 2.362 -24.568 0.274 1.00 52.47 194 GLN A CA 1
ATOM 1514 C C . GLN A 1 194 ? 1.988 -25.202 1.633 1.00 52.47 194 GLN A C 1
ATOM 1516 O O . GLN A 1 194 ? 0.819 -25.208 2.020 1.00 52.47 194 GLN A O 1
ATOM 1521 N N . MET A 1 195 ? 2.966 -25.651 2.427 1.00 53.44 195 MET A N 1
ATOM 1522 C CA . MET A 1 195 ? 2.745 -26.149 3.797 1.00 53.44 195 MET A CA 1
ATOM 1523 C C . MET A 1 195 ? 2.235 -25.061 4.758 1.00 53.44 195 MET A C 1
ATOM 1525 O O . MET A 1 195 ? 1.376 -25.327 5.598 1.00 53.44 195 MET A O 1
ATOM 1529 N N . VAL A 1 196 ? 2.720 -23.821 4.623 1.00 53.62 196 VAL A N 1
ATOM 1530 C CA . VAL A 1 196 ? 2.269 -22.679 5.442 1.00 53.62 196 VAL A CA 1
ATOM 1531 C C . VAL A 1 196 ? 0.830 -22.271 5.109 1.00 53.62 196 VAL A C 1
ATOM 1533 O O . VAL A 1 196 ? 0.106 -21.798 5.986 1.00 53.62 196 VAL A O 1
ATOM 1536 N N . THR A 1 197 ? 0.382 -22.471 3.867 1.00 54.25 197 THR A N 1
ATOM 1537 C CA . THR A 1 197 ? -1.017 -22.221 3.491 1.00 54.25 197 THR A CA 1
ATOM 1538 C C . THR A 1 197 ? -1.975 -23.292 4.016 1.00 54.25 197 THR A C 1
ATOM 1540 O O . THR A 1 197 ? -3.070 -22.947 4.451 1.00 54.25 197 THR A O 1
ATOM 1543 N N . TYR A 1 198 ? -1.557 -24.564 4.069 1.00 49.62 198 TYR A N 1
ATOM 1544 C CA . TYR A 1 198 ? -2.392 -25.642 4.616 1.00 49.62 198 TYR A CA 1
ATOM 1545 C C . TYR A 1 198 ? -2.549 -25.562 6.139 1.00 49.62 198 TYR A C 1
ATOM 1547 O O . TYR A 1 198 ? -3.642 -25.798 6.647 1.00 49.62 198 TYR A O 1
ATOM 1555 N N . SER A 1 199 ? -1.506 -25.162 6.877 1.00 48.81 199 SER A N 1
ATOM 1556 C CA . SER A 1 199 ? -1.616 -25.012 8.335 1.00 48.81 199 SER A CA 1
ATOM 1557 C C . SER A 1 199 ? -2.552 -23.873 8.748 1.00 48.81 199 SER A C 1
ATOM 1559 O O . SER A 1 199 ? -3.221 -23.981 9.770 1.00 48.81 199 SER A O 1
ATOM 1561 N N . LYS A 1 200 ? -2.662 -22.809 7.941 1.00 48.94 200 LYS A N 1
ATOM 1562 C CA . LYS A 1 200 ? -3.631 -21.729 8.182 1.00 48.94 200 LYS A CA 1
ATOM 1563 C C . LYS A 1 200 ? -5.084 -22.135 7.924 1.00 48.94 200 LYS A C 1
ATOM 1565 O O . LYS A 1 200 ? -5.946 -21.611 8.614 1.00 48.94 200 LYS A O 1
ATOM 1570 N N . LEU A 1 201 ? -5.347 -23.038 6.976 1.00 49.72 201 LEU A N 1
ATOM 1571 C CA . LEU A 1 201 ? -6.701 -23.541 6.697 1.00 49.72 201 LEU A CA 1
ATOM 1572 C C . LEU A 1 201 ? -7.155 -24.584 7.730 1.00 49.72 201 LEU A C 1
ATOM 1574 O O . LEU A 1 201 ? -8.308 -24.572 8.141 1.00 49.72 201 LEU A O 1
ATOM 1578 N N . ALA A 1 202 ? -6.241 -25.431 8.209 1.00 45.59 202 ALA A N 1
ATOM 1579 C CA . ALA A 1 202 ? -6.542 -26.462 9.208 1.00 45.59 202 ALA A CA 1
ATOM 1580 C C . ALA A 1 202 ? -6.733 -25.924 10.643 1.00 45.59 202 ALA A C 1
ATOM 1582 O O . ALA A 1 202 ? -7.192 -26.651 11.514 1.00 45.59 202 ALA A O 1
ATOM 1583 N N . LEU A 1 203 ? -6.362 -24.665 10.903 1.00 46.09 203 LEU A N 1
ATOM 1584 C CA . LEU A 1 203 ? -6.594 -23.972 12.179 1.00 46.09 203 LEU A CA 1
ATOM 1585 C C . LEU A 1 203 ? -7.858 -23.091 12.154 1.00 46.09 203 LEU A C 1
ATOM 1587 O O . LEU A 1 203 ? -8.108 -22.370 13.119 1.00 46.09 203 LEU A O 1
ATOM 1591 N N . SER A 1 204 ? -8.618 -23.112 11.052 1.00 46.19 204 SER A N 1
ATOM 1592 C CA . SER A 1 204 ? -9.820 -22.292 10.848 1.00 46.19 204 SER A CA 1
ATOM 1593 C C . SER A 1 204 ? -11.120 -23.084 10.635 1.00 46.19 204 SER A C 1
ATOM 1595 O O . SER A 1 204 ? -12.116 -22.472 10.256 1.00 46.19 204 SER A O 1
ATOM 1597 N N . GLU A 1 205 ? -11.125 -24.396 10.886 1.00 36.75 205 GLU A N 1
ATOM 1598 C CA . GLU A 1 205 ? -12.348 -25.211 11.043 1.00 36.75 205 GLU A CA 1
ATOM 1599 C C . GLU A 1 205 ? -12.574 -25.597 12.508 1.00 36.75 205 GLU A C 1
ATOM 1601 O O . GLU A 1 205 ? -11.578 -25.923 13.195 1.00 36.75 205 GLU A O 1
#

Secondary structure (DSSP, 8-state):
--STTTTTPPPPTT-SS-HHHHHHHTT-SSS---HHHHHHHHHHHHHHHTT--------TTS-HHHHHHHHHHHHHHHHHHHHHHHHHHTTT--SSS------S----HHHHHHHHHHHHHHHHHHHHHHHHHHHHHHHHHHHHHHHHHHHHHHHHHHHHHHHHHHTTS------GGGG---HHHHHHHHHHHHHHHHHHHHT--

Sequence (205 aa):
MNETHNALKLPTPGASVDAELASREFQFPYPEAYSIQLDLMRQVFSTIEDGKVGLFESPTGTGKSLSLICAAFTWLRQNAKRHTKANSSTITGDNTRTSQGATSQQEPDWVIQHELERKRREHQAYELDLRDRIAAARAKQAALKRSHRDGLLDADARAAKR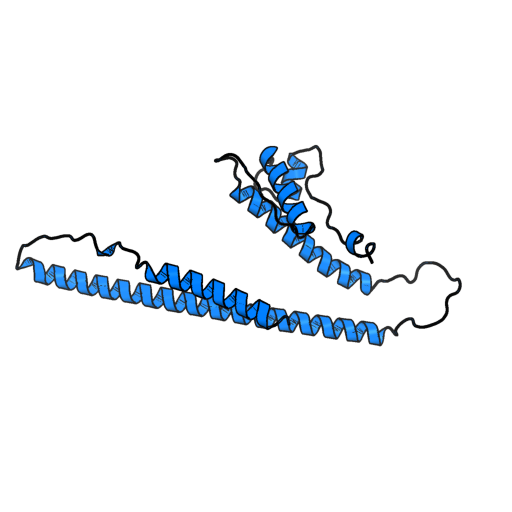HRSSANNNDDQDSDDDLLIDEDEGAKGARALQMVTYSKLALSE

Organism: NCBI:txid49012

=== Feature glossary ===
The record interleaves many kinds of information about one protein. Here is each kind framed as the question it answers.

Q: What are the backbone torsion angles?
A: φ (phi) and ψ (psi) are the two rotatable backbone dihedrals per residue: φ is the C(i-1)–N–Cα–C torsion, ψ is the N–Cα–C–N(i+1) torsion, both in degrees on (−180°, 180°]. α-helical residues cluster near (−60°, −45°); β-strand residues near (−120°, +130°). A Ramachandran plot is simply a scatter of (φ, ψ) for every residue.

Q: What is the amino-acid chain?
A: This is the polypeptide sequence — one letter per residue, N-terminus first. Length ranges from a few dozen residues for small domains to over a thousand for large multi-domain proteins.

Q: How mobile is each atom in the crystal?
A: For experimental (PDB) structures, the B-factor (temperature factor) quantifies the positional spread of each atom in the crystal — a combination of thermal vibration and static disorder — in units of Å². High B-factors mark flexible loops or poorly resolved regions; low B-factors mark the rigid, well-ordered core.

Q: Are the domains correctly placed relative to each other?
A: Predicted Aligned Error (PAE) is an AlphaFold confidence matrix: entry (i, j) is the expected error in the position of residue j, in ångströms, when the prediction is superimposed on the true structure at residue i. Low PAE within a block of residues means that block is internally rigid and well-predicted; high PAE between two blocks means their relative placement is uncertain even if each block individually is confident.

Q: How confident is the AlphaFold model at each residue?
A: pLDDT is the predicted lDDT-Cα score: AlphaFold's confidence that the local environment of each residue (all inter-atomic distances within 15 Å) is correctly placed. It is a per-residue number between 0 and 100, with higher meaning more reliable.

Q: What family and function is it annotated with?
A: Functional annotations link the protein to curated databases. InterPro entries identify conserved domains and families by matching the sequence against member-database signatures (Pfam, PROSITE, CDD, …). Gene Ontology (GO) terms describe molecular function, biological process, and cellular component in a controlled vocabulary. CATH places the structure in a hierarchical fold classification (Class/Architecture/Topology/Homologous-superfamily). The organism is the source species.

Q: How big and how compact is the whole molecule?
A: Three whole-structure scalars: the radius of gyration (RMS distance of Cα from centroid, in Å), the count of Cα–Cα contacts (pairs closer than 8 Å and separated by more than four residues in sequence — i.e. tertiary, not local, contacts), and the bounding-box dimensions. Together they distinguish compact globular folds from extended fibres or disordered chains.

Q: What known structures does this most resemble?
A: The Foldseek neighbor list gives the closest experimentally determined structures in the PDB, ranked by structural alignment. TM-score near 1 means near-identical fold; near 0.3 means only rough topology match. This is how one finds what a novel AlphaFold prediction most resembles in the solved-structure universe.

Q: Which residues are buried vs exposed?
A: SASA measures how much of the protein is reachable by solvent. It is computed by rolling a water-sized probe over the atomic surface and summing the exposed area (Å²). Per-residue SASA distinguishes core (buried, low SASA) from surface (exposed, high SASA) residues; total SASA is a whole-molecule size measure.

Q: Which residues are in helices, strands, or loops?
A: Eight-state secondary structure (DSSP): H is the canonical α-helix, G the tighter 3₁₀-helix, I the wider π-helix; E/B are β-structure, T and S are turns and bends, and '-' is everything else. DSSP derives these from the pattern of main-chain N–H···O=C hydrogen bonds, not from the sequence.

Q: Where is each backbone atom in 3D?
A: Structure coordinates are given as an mmCIF _atom_site loop: one row per atom with element, residue name, chain id, sequence number, and x/y/z position in Å. Only the four main-chain atoms per residue are included here; side chains are omitted to keep the record compact.

Q: What if only a Cα trace is available?
A: Three-state secondary structure (P-SEA) collapses the eight DSSP classes into helix (a), strand (b), and coil (c). P-SEA assigns these from Cα geometry alone — distances and angles — without requiring backbone oxygens, so it works on any Cα trace.

Q: What do the rendered images show?
A: The six renders are orthographic views along the three Cartesian axes in both directions. Representation (cartoon, sticks, or surface) and color scheme (sequence-rainbow or by-chain) vary across proteins so the training set covers all the common visualization conventions.

Q: What does the local fold look like, residue by residue?
A: Foldseek's 3Di representation compresses backbone geometry into a per-residue letter drawn from a learned twenty-state alphabet. It captures the tertiary interaction pattern around each residue — which residues are packed against it in space, regardless of where they are in sequence.

Q: What do the diagnostic plots show?
A: The contact map is a binary N×N matrix image: pixel (i, j) is dark where Cα_i and Cα_j are within 8 Å and |i−j|>4. Because the |i−j|>4 filter removes local helical contacts, off-diagonal stripes parallel to the main diagonal indicate parallel β-sheets; stripes perpendicular to it indicate antiparallel β-sheets. The Ramachandran plot scatters every residue's (φ, ψ) pair against the sterically allowed regions. The PAE heatmap renders the predicted-aligned-error matrix.